Protein AF-K1U9B6-F1 (afdb_monomer)

Radius of gyration: 27.22 Å; Cα contacts (8 Å, |Δi|>4): 630; chains: 1; bounding box: 77×45×80 Å

Mean predicted aligned error: 6.91 Å

pLDDT: mean 91.95, std 9.79, range [46.94, 98.81]

Organism: NCBI:txid408170

Nearest PDB structures (foldseek):
  6slj-assembly1_A  TM=9.165E-01  e=7.056E-17  Porphyromonas gingivalis W83
  6sm3-assembly1_B  TM=9.086E-01  e=2.376E-16  Porphyromonas gingivalis W83
  6sln-assembly1_B  TM=9.121E-01  e=4.825E-16  Porphyromonas gingivalis W83
  6sli-assembly1_B  TM=8.986E-01  e=9.314E-16  Porphyromonas gingivalis W83
  5fq8-assembly1_B  TM=8.159E-01  e=3.554E-12  Bacteroides thetaiotaomicron

Structure (mmCIF, N/CA/C/O backbone):
data_AF-K1U9B6-F1
#
_entry.id   AF-K1U9B6-F1
#
loop_
_atom_site.group_PDB
_atom_site.id
_atom_site.type_symbol
_atom_site.label_atom_id
_atom_site.label_alt_id
_atom_site.label_comp_id
_atom_site.label_asym_id
_atom_site.label_entity_id
_atom_site.label_seq_id
_atom_site.pdbx_PDB_ins_code
_atom_site.Cartn_x
_atom_site.Cartn_y
_atom_site.Cartn_z
_atom_site.occupancy
_atom_site.B_iso_or_equiv
_atom_site.auth_seq_id
_atom_site.auth_comp_id
_atom_site.auth_asym_id
_atom_site.auth_atom_id
_atom_site.pdbx_PDB_model_num
ATOM 1 N N . GLU A 1 1 ? 0.396 12.887 -46.351 1.00 52.34 1 GLU A N 1
ATOM 2 C CA . GLU A 1 1 ? 0.079 13.658 -45.126 1.00 52.34 1 GLU A CA 1
ATOM 3 C C . GLU A 1 1 ? 1.169 13.616 -44.050 1.00 52.34 1 GLU A C 1
ATOM 5 O O . GLU A 1 1 ? 1.401 14.638 -43.423 1.00 52.34 1 GLU A O 1
ATOM 10 N N . LEU A 1 2 ? 1.912 12.512 -43.877 1.00 59.28 2 LEU A N 1
ATOM 11 C CA . LEU A 1 2 ? 2.969 12.407 -42.848 1.00 59.28 2 LEU A CA 1
ATOM 12 C C . LEU A 1 2 ? 4.231 13.270 -43.102 1.00 59.28 2 LEU A C 1
ATOM 14 O O . LEU A 1 2 ? 4.928 13.612 -42.152 1.00 59.28 2 LEU A O 1
ATOM 18 N N . GLY A 1 3 ? 4.507 13.669 -44.352 1.00 55.78 3 GLY A N 1
ATOM 19 C CA . GLY A 1 3 ? 5.706 14.445 -44.724 1.00 55.78 3 GLY A CA 1
ATOM 20 C C . GLY A 1 3 ? 5.774 15.870 -44.150 1.00 55.78 3 GLY A C 1
ATOM 21 O O . GLY A 1 3 ? 6.859 16.358 -43.858 1.00 55.78 3 GLY A O 1
ATOM 22 N N . ASN A 1 4 ? 4.630 16.519 -43.895 1.00 60.28 4 ASN A N 1
ATOM 23 C CA . ASN A 1 4 ? 4.603 17.850 -43.264 1.00 60.28 4 ASN A CA 1
ATOM 24 C C . ASN A 1 4 ? 4.759 17.786 -41.732 1.00 60.28 4 ASN A C 1
ATOM 26 O O . ASN A 1 4 ? 5.168 18.767 -41.116 1.00 60.28 4 ASN A O 1
ATOM 30 N N . GLY A 1 5 ? 4.456 16.640 -41.109 1.00 59.41 5 GLY A N 1
ATOM 31 C CA . GLY A 1 5 ? 4.591 16.443 -39.660 1.00 59.41 5 GLY A CA 1
ATOM 32 C C . GLY A 1 5 ? 6.042 16.284 -39.195 1.00 59.41 5 GLY A C 1
ATOM 33 O O . GLY A 1 5 ? 6.353 16.612 -38.058 1.00 59.41 5 GLY A O 1
ATOM 34 N N . ILE A 1 6 ? 6.936 15.838 -40.082 1.00 63.00 6 ILE A N 1
ATOM 35 C CA . ILE A 1 6 ? 8.360 15.595 -39.792 1.00 63.00 6 ILE A CA 1
ATOM 36 C C . ILE A 1 6 ? 9.270 16.804 -40.076 1.00 63.00 6 ILE A C 1
ATOM 38 O O . ILE A 1 6 ? 10.442 16.765 -39.717 1.00 63.00 6 ILE A O 1
ATOM 42 N N . MET A 1 7 ? 8.771 17.859 -40.737 1.00 62.12 7 MET A N 1
ATOM 43 C CA . MET A 1 7 ? 9.536 19.087 -41.045 1.00 62.12 7 MET A CA 1
ATOM 44 C C . MET A 1 7 ? 9.293 20.232 -40.041 1.00 62.12 7 MET A C 1
ATOM 46 O O . MET A 1 7 ? 9.991 21.242 -40.081 1.00 62.12 7 MET A O 1
ATOM 50 N N . ASN A 1 8 ? 8.325 20.087 -39.128 1.00 59.84 8 ASN A N 1
ATOM 51 C CA . ASN A 1 8 ? 7.997 21.072 -38.092 1.00 59.84 8 ASN A CA 1
ATOM 52 C C . ASN A 1 8 ? 8.749 20.742 -36.789 1.00 59.84 8 ASN A C 1
ATOM 54 O O . ASN A 1 8 ? 8.508 19.699 -36.190 1.00 59.84 8 ASN A O 1
ATOM 58 N N . GLN A 1 9 ? 9.657 21.616 -36.340 1.00 59.47 9 GLN A N 1
ATOM 59 C CA . GLN A 1 9 ? 10.615 21.284 -35.268 1.00 59.47 9 GLN A CA 1
ATOM 60 C C . GLN A 1 9 ? 10.073 21.357 -33.826 1.00 59.47 9 GLN A C 1
ATOM 62 O O . GLN A 1 9 ? 10.741 20.860 -32.922 1.00 59.47 9 GLN A O 1
ATOM 67 N N . SER A 1 10 ? 8.884 21.914 -33.570 1.00 60.94 10 SER A N 1
ATOM 68 C CA . SER A 1 10 ? 8.306 21.921 -32.212 1.00 60.94 10 SER A CA 1
ATOM 69 C C . SER A 1 10 ? 6.816 22.284 -32.180 1.00 60.94 10 SER A C 1
ATOM 71 O O . SER A 1 10 ? 6.425 23.394 -31.831 1.00 60.94 10 SER A O 1
ATOM 73 N N . ASN A 1 11 ? 5.951 21.319 -32.490 1.00 62.69 11 ASN A N 1
ATOM 74 C CA . ASN A 1 11 ? 4.533 21.389 -32.132 1.00 62.69 11 ASN A CA 1
ATOM 75 C C . ASN A 1 11 ? 4.104 20.033 -31.573 1.00 62.69 11 ASN A C 1
ATOM 77 O O . ASN A 1 11 ? 3.972 19.067 -32.319 1.00 62.69 11 ASN A O 1
ATOM 81 N N . ASN A 1 12 ? 3.905 19.962 -30.256 1.00 67.69 12 ASN A N 1
ATOM 82 C CA . ASN A 1 12 ? 3.483 18.746 -29.569 1.00 67.69 12 ASN A CA 1
ATOM 83 C C . ASN A 1 12 ? 2.058 18.924 -29.046 1.00 67.69 12 ASN A C 1
ATOM 85 O O . ASN A 1 12 ? 1.785 19.818 -28.250 1.00 67.69 12 ASN A O 1
ATOM 89 N N . SER A 1 13 ? 1.165 18.033 -29.462 1.00 73.44 13 SER A N 1
ATOM 90 C CA . SER A 1 13 ? -0.160 17.849 -28.877 1.00 73.44 13 SER A CA 1
ATOM 91 C C . SER A 1 13 ? -0.372 16.355 -28.691 1.00 73.44 13 SER A C 1
ATOM 93 O O . SER A 1 13 ? 0.018 15.557 -29.543 1.00 73.44 13 SER A O 1
ATOM 95 N N . TYR A 1 14 ? -0.942 15.959 -27.561 1.00 76.19 14 TYR A N 1
ATOM 96 C CA . TYR A 1 14 ? -1.254 14.565 -27.288 1.00 76.19 14 TYR A CA 1
ATOM 97 C C . TYR A 1 14 ? -2.572 14.467 -26.529 1.00 76.19 14 TYR A C 1
ATOM 99 O O . TYR A 1 14 ? -2.927 15.345 -25.746 1.00 76.19 14 TYR A O 1
ATOM 107 N N . SER A 1 15 ? -3.276 13.360 -26.741 1.00 83.19 15 SER A N 1
ATOM 108 C CA . SER A 1 15 ? -4.412 12.948 -25.923 1.00 83.19 15 SER A CA 1
ATOM 109 C C . SER A 1 15 ? -4.120 11.567 -25.351 1.00 83.19 15 SER A C 1
ATOM 111 O O . SER A 1 15 ? -3.556 10.706 -26.030 1.00 83.19 15 SER A O 1
ATOM 113 N N . ARG A 1 16 ? -4.464 11.361 -24.082 1.00 86.19 16 ARG A N 1
ATOM 114 C CA . ARG A 1 16 ? -4.337 10.078 -23.387 1.00 86.19 16 ARG A CA 1
ATOM 115 C C . ARG A 1 16 ? -5.704 9.746 -22.819 1.00 86.19 16 ARG A C 1
ATOM 117 O O . ARG A 1 16 ? -6.224 10.505 -22.008 1.00 86.19 16 ARG A O 1
ATOM 124 N N . ASN A 1 17 ? -6.266 8.625 -23.250 1.00 89.44 17 ASN A N 1
ATOM 125 C CA . ASN A 1 17 ? -7.568 8.176 -22.790 1.00 89.44 17 ASN A CA 1
ATOM 126 C C . ASN A 1 17 ? -7.365 7.065 -21.770 1.00 89.44 17 ASN A C 1
ATOM 128 O O . ASN A 1 17 ? -6.639 6.107 -22.020 1.00 89.44 17 ASN A O 1
ATOM 132 N N . TYR A 1 18 ? -8.025 7.204 -20.629 1.00 95.19 18 TYR A N 1
ATOM 133 C CA . TYR A 1 18 ? -8.057 6.202 -19.580 1.00 95.19 18 TYR A CA 1
ATOM 134 C C . TYR A 1 18 ? -9.509 5.944 -19.213 1.00 95.19 18 TYR A C 1
ATOM 136 O O . TYR A 1 18 ? -10.240 6.866 -18.857 1.00 95.19 18 TYR A O 1
ATOM 144 N N . ALA A 1 19 ? -9.915 4.689 -19.325 1.00 96.25 19 ALA A N 1
ATOM 145 C CA . ALA A 1 19 ? -11.224 4.209 -18.926 1.00 96.25 19 ALA A CA 1
ATOM 146 C C . ALA A 1 19 ? -11.087 3.064 -17.922 1.00 96.25 19 ALA A C 1
ATOM 148 O O . ALA A 1 19 ? -10.197 2.211 -18.044 1.00 96.25 19 ALA A O 1
ATOM 149 N N . THR A 1 20 ? -12.009 3.044 -16.967 1.00 96.94 20 THR A N 1
ATOM 150 C CA . THR A 1 20 ? -12.233 1.937 -16.044 1.00 96.94 20 THR A CA 1
ATOM 151 C C . THR A 1 20 ? -13.704 1.565 -16.035 1.00 96.94 20 THR A C 1
ATOM 153 O O . THR A 1 20 ? -14.575 2.395 -16.289 1.00 96.94 20 THR A O 1
ATOM 156 N N . GLU A 1 21 ? -13.975 0.307 -15.730 1.00 97.69 21 GLU A N 1
ATOM 157 C CA . GLU A 1 21 ? -15.321 -0.223 -15.531 1.00 97.69 21 GLU A CA 1
ATOM 158 C C . GLU A 1 21 ? -15.284 -1.109 -14.289 1.00 97.69 21 GLU A C 1
ATOM 160 O O . GLU A 1 21 ? -14.274 -1.758 -14.046 1.00 97.69 21 GLU A O 1
ATOM 165 N N . GLY A 1 22 ? -16.332 -1.146 -13.469 1.00 97.31 22 GLY A N 1
ATOM 166 C CA . GLY A 1 22 ? -16.277 -1.968 -12.268 1.00 97.31 22 GLY A CA 1
ATOM 167 C C . GLY A 1 22 ? -17.625 -2.259 -11.637 1.00 97.31 22 GLY A C 1
ATOM 168 O O . GLY A 1 22 ? -18.559 -1.464 -11.718 1.00 97.31 22 GLY A O 1
ATOM 169 N N . TRP A 1 23 ? -17.687 -3.404 -10.964 1.00 98.25 23 TRP A N 1
ATOM 170 C CA . TRP A 1 23 ? -18.832 -3.873 -10.192 1.00 98.25 23 TRP A CA 1
ATOM 171 C C . TRP A 1 23 ? -18.417 -3.990 -8.731 1.00 98.25 23 TRP A C 1
ATOM 173 O O . TRP A 1 23 ? -17.379 -4.576 -8.430 1.00 98.25 23 TRP A O 1
ATOM 183 N N . LEU A 1 24 ? -19.226 -3.454 -7.818 1.00 97.94 24 LEU A N 1
ATOM 184 C CA . LEU A 1 24 ? -18.969 -3.485 -6.379 1.00 97.94 24 LEU A CA 1
ATOM 185 C C . LEU A 1 24 ? -20.164 -4.097 -5.652 1.00 97.94 24 LEU A C 1
ATOM 187 O O . LEU A 1 24 ? -21.305 -3.685 -5.844 1.00 97.94 24 LEU A O 1
ATOM 191 N N . PHE A 1 25 ? -19.865 -5.013 -4.742 1.00 98.44 25 PHE A N 1
ATOM 192 C CA . PHE A 1 25 ? -20.781 -5.528 -3.741 1.00 98.44 25 PHE A CA 1
ATOM 193 C C . PHE A 1 25 ? -20.194 -5.308 -2.344 1.00 98.44 25 PHE A C 1
ATOM 195 O O . PHE A 1 25 ? -19.000 -5.518 -2.114 1.00 98.44 25 PHE A O 1
ATOM 202 N N . ARG A 1 26 ? -21.033 -4.895 -1.391 1.00 98.19 26 ARG A N 1
ATOM 203 C CA . ARG A 1 26 ? -20.640 -4.715 0.009 1.00 98.19 26 ARG A CA 1
ATOM 204 C C . ARG A 1 26 ? -21.758 -5.180 0.930 1.00 98.19 26 ARG A C 1
ATOM 206 O O . ARG A 1 26 ? -22.897 -4.751 0.777 1.00 98.19 26 ARG A O 1
ATOM 213 N N . ALA A 1 27 ? -21.399 -5.994 1.914 1.00 98.62 27 ALA A N 1
ATOM 214 C CA . ALA A 1 27 ? -22.277 -6.438 2.985 1.00 98.62 27 ALA A CA 1
ATOM 215 C C . ALA A 1 27 ? -21.696 -6.014 4.337 1.00 98.62 27 ALA A C 1
ATOM 217 O O . ALA A 1 27 ? -20.482 -6.064 4.557 1.00 98.62 27 ALA A O 1
ATOM 218 N N . GLN A 1 28 ? -22.567 -5.581 5.240 1.00 98.44 28 GLN A N 1
ATOM 219 C CA . GLN A 1 28 ? -22.219 -5.241 6.613 1.00 98.44 28 GLN A CA 1
ATOM 220 C C . GLN A 1 28 ? -23.273 -5.831 7.535 1.00 98.44 28 GLN A C 1
ATOM 222 O O . GLN A 1 28 ? -24.460 -5.817 7.212 1.00 98.44 28 GLN A O 1
ATOM 227 N N . TYR A 1 29 ? -22.826 -6.348 8.667 1.00 98.50 29 TYR A N 1
ATOM 228 C CA . TYR A 1 29 ? -23.681 -6.932 9.677 1.00 98.50 29 TYR A CA 1
ATOM 229 C C . TYR A 1 29 ? -23.246 -6.452 11.056 1.00 98.50 29 TYR A C 1
ATOM 231 O O . TYR A 1 29 ? -22.052 -6.396 11.357 1.00 98.50 29 TYR A O 1
ATOM 239 N N . ASP A 1 30 ? -24.234 -6.111 11.868 1.00 98.44 30 ASP A N 1
ATOM 240 C CA . ASP A 1 30 ? -24.088 -5.721 13.260 1.00 98.44 30 ASP A CA 1
ATOM 241 C C . ASP A 1 30 ? -24.980 -6.644 14.096 1.00 98.44 30 ASP A C 1
ATOM 243 O O . ASP A 1 30 ? -26.184 -6.751 13.846 1.00 98.44 30 ASP A O 1
ATOM 247 N N . TYR A 1 31 ? -24.375 -7.317 15.072 1.00 98.06 31 TYR A N 1
ATOM 248 C CA . TYR A 1 31 ? -25.083 -8.077 16.089 1.00 98.06 31 TYR A CA 1
ATOM 249 C C . TYR A 1 31 ? -24.960 -7.397 17.457 1.00 98.06 31 TYR A C 1
ATOM 251 O O . TYR A 1 31 ? -23.875 -7.338 18.048 1.00 98.06 31 TYR A O 1
ATOM 259 N N . ASP A 1 32 ? -26.102 -6.916 17.961 1.00 96.75 32 ASP A N 1
ATOM 260 C CA . ASP A 1 32 ? -26.284 -6.282 19.280 1.00 96.75 32 ASP A CA 1
ATOM 261 C C . ASP A 1 32 ? -25.378 -5.055 19.537 1.00 96.75 32 ASP A C 1
ATOM 263 O O . ASP A 1 32 ? -25.083 -4.663 20.671 1.00 96.75 32 ASP A O 1
ATOM 267 N N . GLY A 1 33 ? -24.859 -4.438 18.473 1.00 96.12 33 GLY A N 1
ATOM 268 C CA . GLY A 1 33 ? -23.850 -3.392 18.564 1.00 96.12 33 GLY A CA 1
ATOM 269 C C . GLY A 1 33 ? -22.560 -3.868 19.232 1.00 96.12 33 GLY A C 1
ATOM 270 O O . GLY A 1 33 ? -21.867 -3.028 19.812 1.00 96.12 33 GLY A O 1
ATOM 271 N N . ARG A 1 34 ? -22.281 -5.182 19.243 1.00 96.81 34 ARG A N 1
ATOM 272 C CA . ARG A 1 34 ? -21.091 -5.806 19.852 1.00 96.81 34 ARG A CA 1
ATOM 273 C C . ARG A 1 34 ? -20.173 -6.407 18.808 1.00 96.81 34 ARG A C 1
ATOM 275 O O . ARG A 1 34 ? -18.964 -6.206 18.883 1.00 96.81 34 ARG A O 1
ATOM 282 N N . TYR A 1 35 ? -20.742 -7.134 17.854 1.00 98.50 35 TYR A N 1
ATOM 283 C CA . TYR A 1 35 ? -19.991 -7.833 16.821 1.00 98.50 35 TYR A CA 1
ATOM 284 C C . TYR A 1 35 ? -20.333 -7.232 15.471 1.00 98.50 35 TYR A C 1
ATOM 286 O O . TYR A 1 35 ? -21.486 -7.216 15.050 1.00 98.50 35 TYR A O 1
ATOM 294 N N . PHE A 1 36 ? -19.306 -6.758 14.789 1.00 98.62 36 PHE A N 1
ATOM 295 C CA . PHE A 1 36 ? -19.404 -6.128 13.490 1.00 98.62 36 PHE A CA 1
ATOM 296 C C . PHE A 1 36 ? -18.684 -7.013 12.491 1.00 98.62 36 PHE A C 1
ATOM 298 O O . PHE A 1 36 ? -17.531 -7.377 12.714 1.00 98.62 36 PHE A O 1
ATOM 305 N N . VAL A 1 37 ? -19.333 -7.339 11.383 1.00 98.69 37 VAL A N 1
ATOM 306 C CA . VAL A 1 37 ? -18.715 -8.053 10.267 1.00 98.69 37 VAL A CA 1
ATOM 307 C C . VAL A 1 37 ? -18.932 -7.238 9.005 1.00 98.69 37 VAL A C 1
ATOM 309 O O . VAL A 1 37 ? -20.015 -6.709 8.761 1.00 98.69 37 VAL A O 1
ATOM 312 N N . SER A 1 38 ? -17.895 -7.126 8.188 1.00 98.56 38 SER A N 1
ATOM 313 C CA . SER A 1 38 ? -17.972 -6.489 6.881 1.00 98.56 38 SER A CA 1
ATOM 314 C C . SER A 1 38 ? -17.292 -7.358 5.841 1.00 98.56 38 SER A C 1
ATOM 316 O O . SER A 1 38 ? -16.239 -7.938 6.097 1.00 98.56 38 SER A O 1
ATOM 318 N N . ALA A 1 39 ? -17.901 -7.432 4.666 1.00 98.62 39 ALA A N 1
ATOM 319 C CA . ALA A 1 39 ? -17.323 -8.067 3.499 1.00 98.62 39 ALA A CA 1
ATOM 320 C C . ALA A 1 39 ? -17.542 -7.168 2.282 1.00 98.62 39 ALA A C 1
ATOM 322 O O . ALA A 1 39 ? -18.577 -6.506 2.154 1.00 98.62 39 ALA A O 1
ATOM 323 N N . SER A 1 40 ? -16.574 -7.131 1.378 1.00 98.56 40 SER A N 1
ATOM 324 C CA . SER A 1 40 ? -16.736 -6.481 0.084 1.00 98.56 40 SER A CA 1
ATOM 325 C C . SER A 1 40 ? -16.089 -7.300 -1.016 1.00 98.56 40 SER A C 1
ATOM 327 O O . SER A 1 40 ? -15.104 -7.996 -0.784 1.00 98.56 40 SER A O 1
ATOM 329 N N . PHE A 1 41 ? -16.664 -7.217 -2.206 1.00 98.62 41 PHE A N 1
ATOM 330 C CA . PHE A 1 41 ? -16.127 -7.805 -3.419 1.00 98.62 41 PHE A CA 1
ATOM 331 C C . PHE A 1 41 ? -16.250 -6.783 -4.541 1.00 98.62 41 PHE A C 1
ATOM 333 O O . PHE A 1 41 ? -17.286 -6.136 -4.701 1.00 98.62 41 PHE A O 1
ATOM 340 N N . ARG A 1 42 ? -15.187 -6.640 -5.316 1.00 98.19 42 ARG A N 1
ATOM 341 C CA . ARG A 1 42 ? -15.096 -5.780 -6.481 1.00 98.19 42 ARG A CA 1
ATOM 342 C C . ARG A 1 42 ? -14.523 -6.561 -7.641 1.00 98.19 42 ARG A C 1
ATOM 344 O O . ARG A 1 42 ? -13.585 -7.339 -7.475 1.00 98.19 42 ARG A O 1
ATOM 351 N N . ARG A 1 43 ? -15.054 -6.295 -8.823 1.00 98.12 43 ARG A N 1
ATOM 352 C CA . ARG A 1 43 ? -14.465 -6.718 -10.085 1.00 98.12 43 ARG A CA 1
ATOM 353 C C . ARG A 1 43 ? -14.257 -5.470 -10.924 1.00 98.12 43 ARG A C 1
ATOM 355 O O . ARG A 1 43 ? -15.242 -4.877 -11.348 1.00 98.12 43 ARG A O 1
ATOM 362 N N . ASP A 1 44 ? -13.006 -5.067 -11.105 1.00 98.25 44 ASP A N 1
ATOM 363 C CA . ASP A 1 44 ? -12.623 -3.808 -11.751 1.00 98.25 44 ASP A CA 1
ATOM 364 C C . ASP A 1 44 ? -11.833 -4.104 -13.039 1.00 98.25 44 ASP A C 1
ATOM 366 O O . ASP A 1 44 ? -11.005 -5.012 -13.080 1.00 98.25 44 ASP A O 1
ATOM 370 N N . ALA A 1 45 ? -12.101 -3.351 -14.100 1.00 98.19 45 ALA A N 1
ATOM 371 C CA . ALA A 1 45 ? -11.442 -3.398 -15.394 1.00 98.19 45 ALA A CA 1
ATOM 372 C C . ALA A 1 45 ? -10.665 -2.108 -15.652 1.00 98.19 45 ALA A C 1
ATOM 374 O O . ALA A 1 45 ? -11.168 -1.012 -15.398 1.00 98.19 45 ALA A O 1
ATOM 375 N N . SER A 1 46 ? -9.465 -2.239 -16.219 1.00 98.00 46 SER A N 1
ATOM 376 C CA . SER A 1 46 ? -8.649 -1.105 -16.659 1.00 98.00 46 SER A CA 1
ATOM 377 C C . SER A 1 46 ? -8.329 -1.183 -18.149 1.00 98.00 46 SER A C 1
ATOM 379 O O . SER A 1 46 ? -7.913 -2.219 -18.665 1.00 98.00 46 SER A O 1
ATOM 381 N N . SER A 1 47 ? -8.492 -0.057 -18.845 1.00 97.12 47 SER A N 1
ATOM 382 C CA . SER A 1 47 ? -8.053 0.117 -20.238 1.00 97.12 47 SER A CA 1
ATOM 383 C C . SER A 1 47 ? -6.531 0.066 -20.428 1.00 97.12 47 SER A C 1
ATOM 385 O O . SER A 1 47 ? -6.083 -0.103 -21.564 1.00 97.12 47 SER A O 1
ATOM 387 N N . CYS A 1 48 ? -5.751 0.166 -19.342 1.00 96.19 48 CYS A N 1
ATOM 388 C CA . CYS A 1 48 ? -4.293 0.032 -19.367 1.00 96.19 48 CYS A CA 1
ATOM 389 C C . CYS A 1 48 ? -3.830 -1.384 -19.717 1.00 96.19 48 CYS A C 1
ATOM 391 O O . CYS A 1 48 ? -2.682 -1.558 -20.108 1.00 96.19 48 CYS A O 1
ATOM 393 N N . PHE A 1 49 ? -4.685 -2.394 -19.581 1.00 97.56 49 PHE A N 1
ATOM 394 C CA . PHE A 1 49 ? -4.333 -3.779 -19.873 1.00 97.56 49 PHE A CA 1
ATOM 395 C C . PHE A 1 49 ? -4.938 -4.247 -21.198 1.00 97.56 49 PHE A C 1
ATOM 397 O O . PHE A 1 49 ? -5.939 -3.705 -21.693 1.00 97.56 49 PHE A O 1
ATOM 404 N N . HIS A 1 50 ? -4.322 -5.282 -21.775 1.00 97.50 50 HIS A N 1
ATOM 405 C CA . HIS A 1 50 ? -4.856 -5.956 -22.956 1.00 97.50 50 HIS A CA 1
ATOM 406 C C . HIS A 1 50 ? -6.302 -6.418 -22.685 1.00 97.50 50 HIS A C 1
ATOM 408 O O . HIS A 1 50 ? -6.589 -6.788 -21.545 1.00 97.50 50 HIS A O 1
ATOM 414 N N . PRO A 1 51 ? -7.223 -6.413 -23.676 1.00 96.50 51 PRO A N 1
ATOM 415 C CA . PRO A 1 51 ? -8.610 -6.863 -23.502 1.00 96.50 51 PRO A CA 1
ATOM 416 C C . PRO A 1 51 ? -8.785 -8.172 -22.718 1.00 96.50 51 PRO A C 1
ATOM 418 O O . PRO A 1 51 ? -9.718 -8.268 -21.924 1.00 96.50 51 PRO A O 1
ATOM 421 N N . ASP A 1 52 ? -7.856 -9.116 -22.879 1.00 97.19 52 ASP A N 1
ATOM 422 C CA . ASP A 1 52 ? -7.877 -10.419 -22.202 1.00 97.19 52 ASP A CA 1
ATOM 423 C C . ASP A 1 52 ? -7.527 -10.343 -20.700 1.00 97.19 52 ASP A C 1
ATOM 425 O O . ASP A 1 52 ? -7.959 -11.192 -19.927 1.00 97.19 52 ASP A O 1
ATOM 429 N N . ASN A 1 53 ? -6.821 -9.291 -20.266 1.00 96.94 53 ASN A N 1
ATOM 430 C CA . ASN A 1 53 ? -6.271 -9.122 -18.912 1.00 96.94 53 ASN A CA 1
ATOM 431 C C . ASN A 1 53 ? -6.859 -7.917 -18.148 1.00 96.94 53 ASN A C 1
ATOM 433 O O . ASN A 1 53 ? -6.383 -7.558 -17.073 1.00 96.94 53 ASN A O 1
ATOM 437 N N . ARG A 1 54 ? -7.910 -7.266 -18.673 1.00 96.69 54 ARG A N 1
ATOM 438 C CA . ARG A 1 54 ? -8.465 -6.035 -18.071 1.00 96.69 54 ARG A CA 1
ATOM 439 C C . ARG A 1 54 ? -9.004 -6.230 -16.666 1.00 96.69 54 ARG A C 1
ATOM 441 O O . ARG A 1 54 ? -8.853 -5.331 -15.842 1.00 96.69 54 ARG A O 1
ATOM 448 N N . TRP A 1 55 ? -9.676 -7.350 -16.425 1.00 98.19 55 TRP A N 1
ATOM 449 C CA . TRP A 1 55 ? -10.485 -7.571 -15.231 1.00 98.19 55 TRP A CA 1
ATOM 450 C C . TRP A 1 55 ? -9.670 -8.165 -14.077 1.00 98.19 55 TRP A C 1
ATOM 452 O O . TRP A 1 55 ? -9.174 -9.282 -14.181 1.00 98.19 55 TRP A O 1
ATOM 462 N N . GLY A 1 56 ? -9.627 -7.459 -12.948 1.00 97.81 56 GLY A N 1
ATOM 463 C CA . GLY A 1 56 ? -9.135 -7.946 -11.659 1.00 97.81 56 GLY A CA 1
ATOM 464 C C . GLY A 1 56 ? -10.280 -8.181 -10.668 1.00 97.81 56 GLY A C 1
ATOM 465 O O . GLY A 1 56 ? -11.324 -7.532 -10.752 1.00 97.81 56 GLY A O 1
ATOM 466 N N . ASN A 1 57 ? -10.098 -9.113 -9.727 1.00 98.00 57 ASN A N 1
ATOM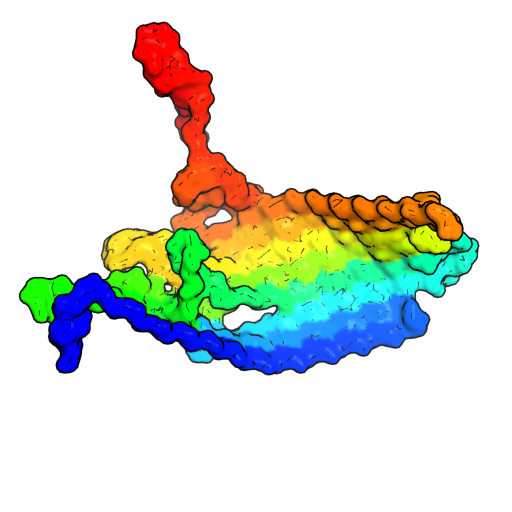 467 C CA . ASN A 1 57 ? -11.049 -9.363 -8.638 1.00 98.00 57 ASN A CA 1
ATOM 468 C C . ASN A 1 57 ? -10.399 -9.015 -7.298 1.00 98.00 57 ASN A C 1
ATOM 470 O O . ASN A 1 57 ? -9.343 -9.544 -6.957 1.00 98.00 57 ASN A O 1
ATOM 474 N N . PHE A 1 58 ? -11.064 -8.174 -6.518 1.00 98.50 58 PHE A N 1
ATOM 475 C CA . PHE A 1 58 ? -10.559 -7.641 -5.260 1.00 98.50 58 PHE A CA 1
ATOM 476 C C . PHE A 1 58 ? -11.626 -7.797 -4.191 1.00 98.50 58 PHE A C 1
ATOM 478 O O . PHE A 1 58 ? -12.807 -7.586 -4.444 1.00 98.50 58 PHE A O 1
ATOM 485 N N . TRP A 1 59 ? -11.245 -8.183 -2.984 1.00 98.62 59 TRP A N 1
ATOM 486 C CA . TRP A 1 59 ? -12.203 -8.407 -1.909 1.00 98.62 59 TRP A CA 1
ATOM 487 C C . TRP A 1 59 ? -11.611 -8.014 -0.573 1.00 98.62 59 TRP A C 1
ATOM 489 O O . TRP A 1 59 ? -10.398 -7.901 -0.425 1.00 98.62 59 TRP A O 1
ATOM 499 N N . SER A 1 60 ? -12.472 -7.813 0.412 1.00 98.69 60 SER A N 1
ATOM 500 C CA . SER A 1 60 ? -12.046 -7.634 1.789 1.00 98.69 60 SER A CA 1
ATOM 501 C C . SER A 1 60 ? -13.032 -8.266 2.750 1.00 98.69 60 SER A C 1
ATOM 503 O O . SER A 1 60 ? -14.228 -8.353 2.472 1.00 98.69 60 SER A O 1
ATOM 505 N N . VAL A 1 61 ? -12.513 -8.698 3.890 1.00 98.75 61 VAL A N 1
ATOM 506 C CA . VAL A 1 61 ? -13.289 -9.132 5.042 1.00 98.75 61 VAL A CA 1
ATOM 507 C C . VAL A 1 61 ? -12.726 -8.458 6.283 1.00 98.75 61 VAL A C 1
ATOM 509 O O . VAL A 1 61 ? -11.516 -8.280 6.421 1.00 98.75 61 VAL A O 1
ATOM 512 N N . GLY A 1 62 ? -13.601 -8.063 7.192 1.00 98.69 62 GLY A N 1
ATOM 513 C CA . GLY A 1 62 ? -13.201 -7.473 8.457 1.00 98.69 62 GLY A CA 1
ATOM 514 C C . GLY A 1 62 ? -14.203 -7.774 9.549 1.00 98.69 62 GLY A C 1
ATOM 515 O O . GLY A 1 62 ? -15.402 -7.877 9.288 1.00 98.69 62 GLY A O 1
ATOM 516 N N . ALA A 1 63 ? -13.696 -7.888 10.767 1.00 98.75 63 ALA A N 1
ATOM 517 C CA . ALA A 1 63 ? -14.481 -8.070 11.968 1.00 98.75 63 ALA A CA 1
ATOM 518 C C . ALA A 1 63 ? -14.085 -7.033 13.023 1.00 98.75 63 ALA A C 1
ATOM 520 O O . ALA A 1 63 ? -12.919 -6.653 13.150 1.00 98.75 63 ALA A O 1
ATOM 521 N N . GLY A 1 64 ? -15.071 -6.576 13.783 1.00 98.62 64 GLY A N 1
ATOM 522 C CA . GLY A 1 64 ? -14.893 -5.723 14.945 1.00 98.62 64 GLY A CA 1
ATOM 523 C C . GLY A 1 64 ? -15.644 -6.303 16.132 1.00 98.62 64 GLY A C 1
ATOM 524 O O . GLY A 1 64 ? -16.769 -6.769 15.981 1.00 98.62 64 GLY A O 1
ATOM 525 N N . TRP A 1 65 ? -15.042 -6.249 17.311 1.00 98.62 65 TRP A N 1
ATOM 526 C CA . TRP A 1 65 ? -15.643 -6.720 18.550 1.00 98.62 65 TRP A CA 1
ATOM 527 C C . TRP A 1 65 ? -15.521 -5.641 19.620 1.00 98.62 65 TRP A C 1
ATOM 529 O O . TRP A 1 65 ? -14.421 -5.298 20.052 1.00 98.62 65 TRP A O 1
ATOM 539 N N . LEU A 1 66 ? -16.658 -5.076 20.020 1.00 98.25 66 LEU A N 1
ATOM 540 C CA . LEU A 1 66 ? -16.749 -4.074 21.072 1.00 98.25 66 LEU A CA 1
ATOM 541 C C . LEU A 1 66 ? -16.747 -4.761 22.442 1.00 98.25 66 LEU A C 1
ATOM 543 O O . LEU A 1 66 ? -17.792 -5.057 23.020 1.00 98.25 66 LEU A O 1
ATOM 547 N N . LEU A 1 67 ? -15.540 -5.005 22.942 1.00 98.00 67 LEU A N 1
ATOM 548 C CA . LEU A 1 67 ? -15.257 -5.664 24.215 1.00 98.00 67 LEU A CA 1
ATOM 549 C C . LEU A 1 67 ? -15.889 -4.931 25.404 1.00 98.00 67 LEU A C 1
ATOM 551 O O . LEU A 1 67 ? -16.338 -5.582 26.342 1.00 98.00 67 LEU A O 1
ATOM 555 N N . SER A 1 68 ? -15.984 -3.597 25.365 1.00 96.56 68 SER A N 1
ATOM 556 C CA . SER A 1 68 ? -16.594 -2.814 26.455 1.00 96.56 68 SER A CA 1
ATOM 557 C C . SER A 1 68 ? -18.085 -3.103 26.686 1.00 96.56 68 SER A C 1
ATOM 559 O O . SER A 1 68 ? -18.611 -2.742 27.732 1.00 96.56 68 SER A O 1
ATOM 561 N N . LYS A 1 69 ? -18.770 -3.788 25.757 1.00 95.69 69 LYS A N 1
ATOM 562 C CA . LYS A 1 69 ? -20.154 -4.265 25.940 1.00 95.69 69 LYS A CA 1
ATOM 563 C C . LYS A 1 69 ? -20.262 -5.687 26.498 1.00 95.69 69 LYS A C 1
ATOM 565 O O . LYS A 1 69 ? -21.370 -6.202 26.659 1.00 95.69 69 LYS A O 1
ATOM 570 N N . GLU A 1 70 ? -19.146 -6.361 26.748 1.00 97.12 70 GLU A N 1
ATOM 571 C CA . GLU A 1 70 ? -19.156 -7.707 27.310 1.00 97.12 70 GLU A CA 1
ATOM 572 C C . GLU A 1 70 ? -19.277 -7.690 28.833 1.00 97.12 70 GLU A C 1
ATOM 574 O O . GLU A 1 70 ? -18.728 -6.818 29.507 1.00 97.12 70 GLU A O 1
ATOM 579 N N . LYS A 1 71 ? -19.925 -8.717 29.399 1.00 95.62 71 LYS A N 1
ATOM 580 C CA . LYS A 1 71 ? -20.182 -8.812 30.850 1.00 95.62 71 LYS A CA 1
ATOM 581 C C . LYS A 1 71 ? -18.917 -8.731 31.708 1.00 95.62 71 LYS A C 1
ATOM 583 O O . LYS A 1 71 ? -18.957 -8.300 32.852 1.00 95.62 71 LYS A O 1
ATOM 588 N N . PHE A 1 72 ? -17.778 -9.158 31.168 1.00 95.25 72 PHE A N 1
ATOM 589 C CA . PHE A 1 72 ? -16.504 -9.122 31.885 1.00 95.25 72 PHE A CA 1
ATOM 590 C C . PHE A 1 72 ? -15.875 -7.716 31.944 1.00 95.25 72 PHE A C 1
ATOM 592 O O . PHE A 1 72 ? -14.992 -7.496 32.770 1.00 95.25 72 PHE A O 1
ATOM 599 N N . LEU A 1 73 ? -16.330 -6.763 31.119 1.00 94.38 73 LEU A N 1
ATOM 600 C CA . LEU A 1 73 ? -15.893 -5.358 31.142 1.00 94.38 73 LEU A CA 1
ATOM 601 C C . LEU A 1 73 ? -17.006 -4.365 31.495 1.00 94.38 73 LEU A C 1
ATOM 603 O O . LEU A 1 73 ? -16.691 -3.215 31.780 1.00 94.38 73 LEU A O 1
ATOM 607 N N . GLU A 1 74 ? -18.270 -4.793 31.556 1.00 87.88 74 GLU A N 1
ATOM 608 C CA . GLU A 1 74 ? -19.429 -3.910 31.781 1.00 87.88 74 GLU A CA 1
ATOM 609 C C . GLU A 1 74 ? -19.336 -3.058 33.064 1.00 87.88 74 GLU A C 1
ATOM 611 O O . GLU A 1 74 ? -19.875 -1.957 33.121 1.00 87.88 74 GLU A O 1
ATOM 616 N N . ASN A 1 75 ? -18.621 -3.544 34.085 1.00 92.38 75 ASN A N 1
ATOM 617 C CA . ASN A 1 75 ? -18.477 -2.874 35.382 1.00 92.38 75 ASN A CA 1
ATOM 618 C C . ASN A 1 75 ? -17.215 -1.993 35.491 1.00 92.38 75 ASN A C 1
ATOM 620 O O . ASN A 1 75 ? -16.919 -1.468 36.565 1.00 92.38 75 ASN A O 1
ATOM 624 N N . GLN A 1 76 ? -16.441 -1.835 34.412 1.00 94.88 76 GLN A N 1
ATOM 625 C CA . GLN A 1 76 ? -15.203 -1.051 34.412 1.00 94.88 76 GLN A CA 1
ATOM 626 C C . GLN A 1 76 ? -15.474 0.403 34.012 1.00 94.88 76 GLN A C 1
ATOM 628 O O . GLN A 1 76 ? -15.344 0.777 32.853 1.00 94.88 76 GLN A O 1
ATOM 633 N N . SER A 1 77 ? -15.797 1.251 34.990 1.00 94.12 77 SER A N 1
ATOM 634 C CA . SER A 1 77 ? -16.151 2.667 34.770 1.00 94.12 77 SER A CA 1
ATOM 635 C C . SER A 1 77 ? -15.038 3.546 34.186 1.00 94.12 77 SER A C 1
ATOM 637 O O . SER A 1 77 ? -15.300 4.669 33.767 1.00 94.12 77 SER A O 1
ATOM 639 N N . TRP A 1 78 ? -13.794 3.067 34.175 1.00 95.62 78 TRP A N 1
ATOM 640 C CA . TRP A 1 78 ? -12.664 3.767 33.566 1.00 95.62 78 TRP A CA 1
ATOM 641 C C . TRP A 1 78 ? -12.501 3.456 32.069 1.00 95.62 78 TRP A C 1
ATOM 643 O O . TRP A 1 78 ? -11.726 4.145 31.407 1.00 95.62 78 TRP A O 1
ATOM 653 N N . ILE A 1 79 ? -13.228 2.460 31.539 1.00 97.56 79 ILE A N 1
ATOM 654 C CA . ILE A 1 79 ? -13.239 2.079 30.122 1.00 97.56 79 ILE A CA 1
ATOM 655 C C . ILE A 1 79 ? -14.539 2.548 29.476 1.00 97.56 79 ILE A C 1
ATOM 657 O O . ILE A 1 79 ? -15.586 1.937 29.663 1.00 97.56 79 ILE A O 1
ATOM 661 N N . ASP A 1 80 ? -14.464 3.595 28.657 1.00 95.94 80 ASP A N 1
ATOM 662 C CA . ASP A 1 80 ? -15.617 4.071 27.886 1.00 95.94 80 ASP A CA 1
ATOM 663 C C . ASP A 1 80 ? -15.816 3.215 26.630 1.00 95.94 80 ASP A C 1
ATOM 665 O O . ASP A 1 80 ? -16.931 2.848 26.252 1.00 95.94 80 ASP A O 1
ATOM 669 N N . MET A 1 81 ? -14.707 2.872 25.974 1.00 97.69 81 MET A N 1
ATOM 670 C CA . MET A 1 81 ? -14.701 2.057 24.771 1.00 97.69 81 MET A CA 1
ATOM 671 C C . MET A 1 81 ? -13.452 1.188 24.737 1.00 97.69 81 MET A C 1
ATOM 673 O O . MET A 1 81 ? -12.342 1.667 24.946 1.00 97.69 81 MET A O 1
ATOM 677 N N . LEU A 1 82 ? -13.636 -0.083 24.399 1.00 98.44 82 LEU A N 1
ATOM 678 C CA . LEU A 1 82 ? -12.552 -0.955 23.978 1.00 98.44 82 LEU A CA 1
ATOM 679 C C . LEU A 1 82 ? -13.067 -1.823 22.839 1.00 98.44 82 LEU A C 1
ATOM 681 O O . LEU A 1 82 ? -14.011 -2.593 23.021 1.00 98.44 82 LEU A O 1
ATOM 685 N N . LYS A 1 83 ? -12.466 -1.686 21.662 1.00 98.62 83 LYS A N 1
ATOM 686 C CA . LYS A 1 83 ? -12.865 -2.402 20.455 1.00 98.62 83 LYS A CA 1
ATOM 687 C C . LYS A 1 83 ? -11.661 -3.096 19.849 1.00 98.62 83 LYS A C 1
ATOM 689 O O . LYS A 1 83 ? -10.695 -2.440 19.491 1.00 98.62 83 LYS A O 1
ATOM 694 N N . PHE A 1 84 ? -11.746 -4.408 19.682 1.00 98.75 84 PHE A N 1
ATOM 695 C CA . PHE A 1 84 ? -10.818 -5.155 18.844 1.00 98.75 84 PHE A CA 1
ATOM 696 C C . PHE A 1 84 ? -11.261 -5.069 17.382 1.00 98.75 84 PHE A C 1
ATOM 698 O O . PHE A 1 84 ? -12.456 -5.167 17.089 1.00 98.75 84 PHE A O 1
ATOM 705 N N . LYS A 1 85 ? -10.319 -4.903 16.456 1.00 98.56 85 LYS A N 1
ATOM 706 C CA . LYS A 1 85 ? -10.575 -4.891 15.012 1.00 98.56 85 LYS A CA 1
ATOM 707 C C . LYS A 1 85 ? -9.546 -5.746 14.285 1.00 98.56 85 LYS A C 1
ATOM 709 O O . LYS A 1 85 ? -8.368 -5.724 14.627 1.00 98.56 85 LYS A O 1
ATOM 714 N N . ILE A 1 86 ? -9.994 -6.474 13.269 1.00 98.81 86 ILE A N 1
ATOM 715 C CA . ILE A 1 86 ? -9.142 -7.255 12.372 1.00 98.81 86 ILE A CA 1
ATOM 716 C C . ILE A 1 86 ? -9.717 -7.211 10.959 1.00 98.81 86 ILE A C 1
ATOM 718 O O . ILE A 1 86 ? -10.932 -7.266 10.771 1.00 98.81 86 ILE A O 1
ATOM 722 N N . SER A 1 87 ? -8.864 -7.092 9.950 1.00 98.75 87 SER A N 1
ATOM 723 C CA . SER A 1 87 ? -9.282 -7.099 8.553 1.00 98.75 87 SER A CA 1
ATOM 724 C C . SER A 1 87 ? -8.203 -7.651 7.637 1.00 98.75 87 SER A C 1
ATOM 726 O O . SER A 1 87 ? -7.009 -7.576 7.926 1.00 98.75 87 SER A O 1
ATOM 728 N N . TYR A 1 88 ? -8.651 -8.203 6.517 1.00 98.81 88 TYR A N 1
ATOM 729 C CA . TYR A 1 88 ? -7.804 -8.623 5.419 1.00 98.81 88 TYR A CA 1
ATOM 730 C C . TYR A 1 88 ? -8.472 -8.253 4.098 1.00 98.81 88 TYR A C 1
ATOM 732 O O . TYR A 1 88 ? -9.674 -8.467 3.928 1.00 98.81 88 TYR A O 1
ATOM 740 N N . GLY A 1 89 ? -7.716 -7.702 3.156 1.00 98.50 89 GLY A N 1
ATOM 741 C CA . GLY A 1 89 ? -8.257 -7.353 1.852 1.00 98.50 89 GLY A CA 1
ATOM 742 C C . GLY A 1 89 ? -7.212 -7.202 0.764 1.00 98.50 89 GLY A C 1
ATOM 743 O O . GLY A 1 89 ? -6.026 -7.028 1.031 1.00 98.50 89 GLY A O 1
ATOM 744 N N . LEU A 1 90 ? -7.684 -7.289 -0.472 1.00 98.50 90 LEU A N 1
ATOM 745 C CA . LEU A 1 90 ? -6.906 -7.175 -1.693 1.00 98.50 90 LEU A CA 1
ATOM 746 C C . LEU A 1 90 ? -7.266 -5.865 -2.395 1.00 98.50 90 LEU A C 1
ATOM 748 O O . LEU A 1 90 ? -8.437 -5.489 -2.461 1.00 98.50 90 LEU A O 1
ATOM 752 N N . GLN A 1 91 ? -6.263 -5.189 -2.943 1.00 97.81 91 GLN A N 1
ATOM 753 C CA . GLN A 1 91 ? -6.420 -3.979 -3.746 1.00 97.81 91 GLN A CA 1
ATOM 754 C C . GLN A 1 91 ? -5.527 -4.064 -4.981 1.00 97.81 91 GLN A C 1
ATOM 756 O O . GLN A 1 91 ? -4.337 -4.340 -4.852 1.00 97.81 91 GLN A O 1
ATOM 761 N N . GLY A 1 92 ? -6.098 -3.791 -6.151 1.00 97.44 92 GLY A N 1
ATOM 762 C CA . GLY A 1 92 ? -5.360 -3.709 -7.405 1.00 97.44 92 GLY A CA 1
ATOM 763 C C . GLY A 1 92 ? -4.747 -2.337 -7.649 1.00 97.44 92 GLY A C 1
ATOM 764 O O . GLY A 1 92 ? -5.348 -1.311 -7.326 1.00 97.44 92 GLY A O 1
ATOM 765 N N . ASN A 1 93 ? -3.577 -2.333 -8.274 1.00 97.06 93 ASN A N 1
ATOM 766 C CA . ASN A 1 93 ? -2.907 -1.176 -8.842 1.00 97.06 93 ASN A CA 1
ATOM 767 C C . ASN A 1 93 ? -2.654 -1.427 -10.340 1.00 97.06 93 ASN A C 1
ATOM 769 O O . ASN A 1 93 ? -2.124 -2.468 -10.721 1.00 97.06 93 ASN A O 1
ATOM 773 N N . ASP A 1 94 ? -3.036 -0.475 -11.190 1.00 96.69 94 ASP A N 1
ATOM 774 C CA . ASP A 1 94 ? -2.850 -0.522 -12.648 1.00 96.69 94 ASP A CA 1
ATOM 775 C C . ASP A 1 94 ? -1.893 0.570 -13.160 1.00 96.69 94 ASP A C 1
ATOM 777 O O . ASP A 1 94 ? -1.859 0.922 -14.347 1.00 96.69 94 ASP A O 1
ATOM 781 N N . ASN A 1 95 ? -1.153 1.181 -12.240 1.00 94.44 95 ASN A N 1
ATOM 782 C CA . ASN A 1 95 ? -0.411 2.396 -12.495 1.00 94.44 95 ASN A CA 1
ATOM 783 C C . ASN A 1 95 ? 1.064 2.115 -12.801 1.00 94.44 95 ASN A C 1
ATOM 785 O O . ASN A 1 95 ? 1.919 2.209 -11.922 1.00 94.44 95 ASN A O 1
ATOM 789 N N . LEU A 1 96 ? 1.378 1.827 -14.067 1.00 92.69 96 LEU A N 1
ATOM 790 C CA . LEU A 1 96 ? 2.763 1.692 -14.526 1.00 92.69 96 LEU A CA 1
ATOM 791 C C . LEU A 1 96 ? 3.340 3.057 -14.955 1.00 92.69 96 LEU A C 1
ATOM 793 O O . LEU A 1 96 ? 2.878 3.670 -15.921 1.00 92.69 96 LEU A O 1
ATOM 797 N N . MET A 1 97 ? 4.367 3.544 -14.253 1.00 90.25 97 MET A N 1
ATOM 798 C CA . MET A 1 97 ? 5.101 4.773 -14.608 1.00 90.25 97 MET A CA 1
ATOM 799 C C . MET A 1 97 ? 6.246 4.477 -15.568 1.00 90.25 97 MET A C 1
ATOM 801 O O . MET A 1 97 ? 7.060 3.616 -15.255 1.00 90.25 97 MET A O 1
ATOM 805 N N . PHE A 1 98 ? 6.388 5.241 -16.658 1.00 84.88 98 PHE A N 1
ATOM 806 C CA . PHE A 1 98 ? 7.604 5.220 -17.481 1.00 84.88 98 PHE A CA 1
ATOM 807 C C . PHE A 1 98 ? 8.866 5.438 -16.630 1.00 84.88 98 PHE A C 1
ATOM 809 O O . PHE A 1 98 ? 8.819 5.998 -15.529 1.00 84.88 98 PHE A O 1
ATOM 816 N N . GLN A 1 99 ? 10.014 5.028 -17.173 1.00 68.38 99 GLN A N 1
ATOM 817 C CA . GLN A 1 99 ? 11.313 5.200 -16.528 1.00 68.38 99 GLN A CA 1
ATOM 818 C C . GLN A 1 99 ? 11.516 6.652 -16.049 1.00 68.38 99 GLN A C 1
ATOM 820 O O . GLN A 1 99 ? 11.259 7.604 -16.783 1.00 68.38 99 GLN A O 1
ATOM 825 N N . GLY A 1 100 ? 11.964 6.811 -14.800 1.00 67.81 100 GLY A N 1
ATOM 826 C CA . GLY A 1 100 ? 12.139 8.115 -14.151 1.00 67.81 100 GLY A CA 1
ATOM 827 C C . GLY A 1 100 ? 10.912 8.616 -13.381 1.00 67.81 100 GLY A C 1
ATOM 828 O O . GLY A 1 100 ? 11.010 9.633 -12.704 1.00 67.81 100 GLY A O 1
ATOM 829 N N . GLY A 1 101 ? 9.771 7.917 -13.442 1.00 73.62 101 GLY A N 1
ATOM 830 C CA . GLY A 1 101 ? 8.607 8.195 -12.589 1.00 73.62 101 GLY A CA 1
ATOM 831 C C . GLY A 1 101 ? 7.824 9.462 -12.948 1.00 73.62 101 GLY A C 1
ATOM 832 O O . GLY A 1 101 ? 6.901 9.830 -12.230 1.00 73.62 101 GLY A O 1
ATOM 833 N N . LEU A 1 102 ? 8.181 10.135 -14.046 1.00 77.19 102 LEU A N 1
ATOM 834 C CA . LEU A 1 102 ? 7.605 11.433 -14.413 1.00 77.19 102 LEU A CA 1
ATOM 835 C C . LEU A 1 102 ? 6.237 11.317 -15.096 1.00 77.19 102 LEU A C 1
ATOM 837 O O . LEU A 1 102 ? 5.412 12.220 -14.980 1.00 77.19 102 LEU A O 1
ATOM 841 N N . TYR A 1 103 ? 5.990 10.223 -15.824 1.00 85.44 103 TYR A N 1
ATOM 842 C CA . TYR A 1 103 ? 4.787 10.068 -16.641 1.00 85.44 103 TYR A CA 1
ATOM 843 C C . TYR A 1 103 ? 4.200 8.663 -16.534 1.00 85.44 103 TYR A C 1
ATOM 845 O O . TYR A 1 103 ? 4.913 7.668 -16.658 1.00 85.44 103 TYR A O 1
ATOM 853 N N . ARG A 1 104 ? 2.871 8.581 -16.418 1.00 91.19 104 ARG A N 1
ATOM 854 C CA . ARG A 1 104 ? 2.126 7.322 -16.530 1.00 91.19 104 ARG A CA 1
ATOM 855 C C . ARG A 1 104 ? 2.156 6.776 -17.952 1.00 91.19 104 ARG A C 1
ATOM 857 O O . ARG A 1 104 ? 1.920 7.534 -18.900 1.00 91.19 104 ARG A O 1
ATOM 864 N N . ASN A 1 105 ? 2.365 5.468 -18.081 1.00 92.38 105 ASN A N 1
ATOM 865 C CA . ASN A 1 105 ? 2.065 4.739 -19.300 1.00 92.38 105 ASN A CA 1
ATOM 866 C C . ASN A 1 105 ? 0.624 4.215 -19.247 1.00 92.38 105 ASN A C 1
ATOM 868 O O . ASN A 1 105 ? 0.289 3.384 -18.409 1.00 92.38 105 ASN A O 1
ATOM 872 N N . TYR A 1 106 ? -0.225 4.718 -20.141 1.00 93.94 106 TYR A N 1
ATOM 873 C CA . TYR A 1 106 ? -1.631 4.311 -20.252 1.00 93.94 106 TYR A CA 1
ATOM 874 C C . TYR A 1 106 ? -1.840 3.130 -21.207 1.00 93.94 106 TYR A C 1
ATOM 876 O O . TYR A 1 106 ? -2.934 2.582 -21.270 1.00 93.94 106 TYR A O 1
ATOM 884 N N . TYR A 1 107 ? -0.802 2.737 -21.949 1.00 94.75 107 TYR A N 1
ATOM 885 C CA . TYR A 1 107 ? -0.853 1.644 -22.921 1.00 94.75 107 TYR A CA 1
ATOM 886 C C . TYR A 1 107 ? 0.353 0.700 -22.758 1.00 94.75 107 TYR A C 1
ATOM 888 O O . TYR A 1 107 ? 1.075 0.454 -23.727 1.00 94.75 107 TYR A O 1
ATOM 896 N N . PRO A 1 108 ? 0.620 0.173 -21.545 1.00 95.00 108 PRO A N 1
ATOM 897 C CA . PRO A 1 108 ? 1.777 -0.686 -21.288 1.00 95.00 108 PRO A CA 1
ATOM 898 C C . PRO A 1 108 ? 1.750 -2.020 -22.049 1.00 95.00 108 PRO A C 1
ATOM 900 O O . PRO A 1 108 ? 2.778 -2.676 -22.198 1.00 95.00 108 PRO A O 1
ATOM 903 N N . TYR A 1 109 ? 0.592 -2.406 -22.584 1.00 96.19 109 TYR A N 1
ATOM 904 C CA . TYR A 1 109 ? 0.442 -3.611 -23.395 1.00 96.19 109 TYR A CA 1
ATOM 905 C C . TYR A 1 109 ? 0.740 -3.424 -24.889 1.00 96.19 109 TYR A C 1
ATOM 907 O O . TYR A 1 109 ? 0.763 -4.406 -25.632 1.00 96.19 109 TYR A O 1
ATOM 915 N N . GLN A 1 110 ? 0.937 -2.184 -25.350 1.00 95.75 110 GLN A N 1
ATOM 916 C CA . GLN A 1 110 ? 1.150 -1.864 -26.763 1.00 95.75 110 GLN A CA 1
ATOM 917 C C . GLN A 1 110 ? 2.594 -1.446 -27.027 1.00 95.75 110 GLN A C 1
ATOM 919 O O . GLN A 1 110 ? 3.186 -0.726 -26.225 1.00 95.75 110 GLN A O 1
ATOM 924 N N . ASP A 1 111 ? 3.133 -1.851 -28.177 1.00 95.31 111 ASP A N 1
ATOM 925 C CA . ASP A 1 111 ? 4.378 -1.286 -28.694 1.00 95.31 111 ASP A CA 1
ATOM 926 C C . ASP A 1 111 ? 4.152 0.189 -29.051 1.00 95.31 111 ASP A C 1
ATOM 928 O O . ASP A 1 111 ? 3.144 0.545 -29.666 1.00 95.31 111 ASP A O 1
ATOM 93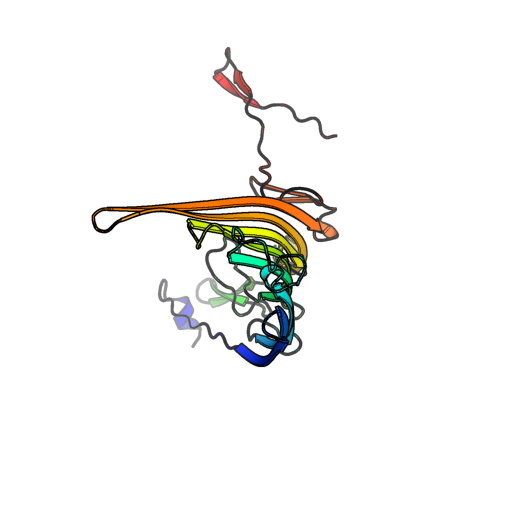2 N N . GLN A 1 112 ? 5.083 1.056 -28.661 1.00 91.75 112 GLN A N 1
ATOM 933 C CA . GLN A 1 112 ? 4.996 2.496 -28.908 1.00 91.75 112 GLN A CA 1
ATOM 934 C C . GLN A 1 112 ? 6.222 2.940 -29.692 1.00 91.75 112 GLN A C 1
ATOM 936 O O . GLN A 1 112 ? 7.346 2.508 -29.426 1.00 91.75 112 GLN A O 1
ATOM 941 N N . TYR A 1 113 ? 5.997 3.826 -30.653 1.00 90.12 113 TYR A N 1
ATOM 942 C CA . TYR A 1 113 ? 7.013 4.294 -31.583 1.00 90.12 113 TYR A CA 1
ATOM 943 C C . TYR A 1 113 ? 7.105 5.810 -31.520 1.00 90.12 113 TYR A C 1
ATOM 945 O O . TYR A 1 113 ? 6.090 6.503 -31.433 1.00 90.12 113 TYR A O 1
ATOM 953 N N . THR A 1 114 ? 8.323 6.326 -31.595 1.00 86.94 114 THR A N 1
ATOM 954 C CA . THR A 1 114 ? 8.559 7.741 -31.860 1.00 86.94 114 THR A CA 1
ATOM 955 C C . THR A 1 114 ? 8.623 7.961 -33.362 1.00 86.94 114 THR A C 1
ATOM 957 O O . THR A 1 114 ? 9.245 7.188 -34.095 1.00 86.94 114 THR A O 1
ATOM 960 N N . LEU A 1 115 ? 7.972 9.027 -33.821 1.00 84.94 115 LEU A N 1
ATOM 961 C CA . LEU A 1 115 ? 8.103 9.504 -35.192 1.00 84.94 115 LEU A CA 1
ATOM 962 C C . LEU A 1 115 ? 9.390 10.321 -35.300 1.00 84.94 115 LEU A C 1
ATOM 964 O O . LEU A 1 115 ? 9.668 11.156 -34.439 1.00 84.94 115 LEU A O 1
ATOM 968 N N . ALA A 1 116 ? 10.165 10.077 -36.349 1.00 82.75 116 ALA A N 1
ATOM 969 C CA . ALA A 1 116 ? 11.425 10.752 -36.607 1.00 82.75 116 ALA A CA 1
ATOM 970 C C . ALA A 1 116 ? 11.507 11.215 -38.067 1.00 82.75 116 ALA A C 1
ATOM 972 O O . ALA A 1 116 ? 10.897 10.634 -38.966 1.00 82.75 116 ALA A O 1
ATOM 973 N N . ASN A 1 117 ? 12.293 12.265 -38.290 1.00 82.44 117 ASN A N 1
ATOM 974 C CA . ASN A 1 117 ? 12.710 12.695 -39.617 1.00 82.44 117 ASN A CA 1
ATOM 975 C C . ASN A 1 117 ? 14.063 12.052 -39.936 1.00 82.44 117 ASN A C 1
ATOM 977 O O . ASN A 1 117 ? 15.000 12.174 -39.146 1.00 82.44 117 ASN A O 1
ATOM 981 N N . SER A 1 118 ? 14.175 11.389 -41.084 1.00 83.56 118 SER A N 1
ATOM 982 C CA . SER A 1 118 ? 15.451 10.907 -41.611 1.00 83.56 118 SER A CA 1
ATOM 983 C C . SER A 1 118 ? 15.724 11.604 -42.940 1.00 83.56 118 SER A C 1
ATOM 985 O O . SER A 1 118 ? 15.267 11.159 -43.983 1.00 83.56 118 SER A O 1
ATOM 987 N N . ASN A 1 119 ? 16.421 12.744 -42.901 1.00 85.81 119 ASN A N 1
ATOM 988 C CA . ASN A 1 119 ? 16.771 13.545 -44.085 1.00 85.81 119 ASN A CA 1
ATOM 989 C C . ASN A 1 119 ? 15.580 13.926 -44.988 1.00 85.81 119 ASN A C 1
ATOM 991 O O . ASN A 1 119 ? 15.694 13.937 -46.210 1.00 85.81 119 ASN A O 1
ATOM 995 N N . GLY A 1 120 ? 14.442 14.275 -44.389 1.00 80.81 120 GLY A N 1
ATOM 996 C CA . GLY A 1 120 ? 13.219 14.623 -45.116 1.00 80.81 120 GLY A CA 1
ATOM 997 C C . GLY A 1 120 ? 12.260 13.452 -45.323 1.00 80.81 120 GLY A C 1
ATOM 998 O O . GLY A 1 120 ? 11.106 13.698 -45.673 1.00 80.81 120 GLY A O 1
ATOM 999 N N . ASP A 1 121 ? 12.687 12.223 -45.022 1.00 83.12 121 ASP A N 1
ATOM 1000 C CA . ASP A 1 121 ? 11.842 11.035 -45.077 1.00 83.12 121 ASP A CA 1
ATOM 1001 C C . ASP A 1 121 ? 11.218 10.697 -43.722 1.00 83.12 121 ASP A C 1
ATOM 1003 O O . ASP A 1 121 ? 11.759 10.976 -42.643 1.00 83.12 121 ASP A O 1
ATOM 1007 N N . PHE A 1 122 ? 10.046 10.065 -43.792 1.00 84.44 122 PHE A N 1
ATOM 1008 C CA . PHE A 1 122 ? 9.354 9.537 -42.626 1.00 84.44 122 PHE A CA 1
ATOM 1009 C C . PHE A 1 122 ? 10.104 8.329 -42.068 1.00 84.44 122 PHE A C 1
ATOM 1011 O O . PHE A 1 122 ? 10.393 7.376 -42.789 1.00 84.44 122 PHE A O 1
ATOM 1018 N N . SER A 1 123 ? 10.361 8.350 -40.765 1.00 87.62 123 SER A N 1
ATOM 1019 C CA . SER A 1 123 ? 10.960 7.238 -40.042 1.00 87.62 123 SER A CA 1
ATOM 1020 C C . SER A 1 123 ? 10.258 7.022 -38.706 1.00 87.62 123 SER A C 1
ATOM 1022 O O . SER A 1 123 ? 9.646 7.930 -38.137 1.00 87.62 123 SER A O 1
ATOM 1024 N N . THR A 1 124 ? 10.354 5.801 -38.192 1.00 89.69 124 THR A N 1
ATOM 1025 C CA . THR A 1 124 ? 9.872 5.437 -36.861 1.00 89.69 124 THR A CA 1
ATOM 1026 C C . THR A 1 124 ? 10.934 4.641 -36.135 1.00 89.69 124 THR A C 1
ATOM 1028 O O . THR A 1 124 ? 11.523 3.729 -36.715 1.00 89.69 124 THR A O 1
ATOM 1031 N N . SER A 1 125 ? 11.113 4.911 -34.849 1.00 89.12 125 SER A N 1
ATOM 1032 C CA . SER A 1 125 ? 11.921 4.074 -33.963 1.00 89.12 125 SER A CA 1
ATOM 1033 C C . SER A 1 125 ? 11.052 3.506 -32.853 1.00 89.12 125 SER A C 1
ATOM 1035 O O . SER A 1 125 ? 10.216 4.217 -32.293 1.00 89.12 125 SER A O 1
ATOM 1037 N N . LEU A 1 126 ? 11.248 2.225 -32.533 1.00 90.62 126 LEU A N 1
ATOM 1038 C CA . LEU A 1 126 ? 10.610 1.613 -31.372 1.00 90.62 126 LEU A CA 1
ATOM 1039 C C . LEU A 1 126 ? 11.084 2.351 -30.115 1.00 90.62 126 LEU A C 1
ATOM 1041 O O . LEU A 1 126 ? 12.273 2.377 -29.814 1.00 90.62 126 LEU A O 1
ATOM 1045 N N . TYR A 1 127 ? 10.144 2.963 -29.404 1.00 88.25 127 TYR A N 1
ATOM 1046 C CA . TYR A 1 127 ? 10.390 3.665 -28.146 1.00 88.25 127 TYR A CA 1
ATOM 1047 C C . TYR A 1 127 ? 10.112 2.760 -26.946 1.00 88.25 127 TYR A C 1
ATOM 1049 O O . TYR A 1 127 ? 10.783 2.8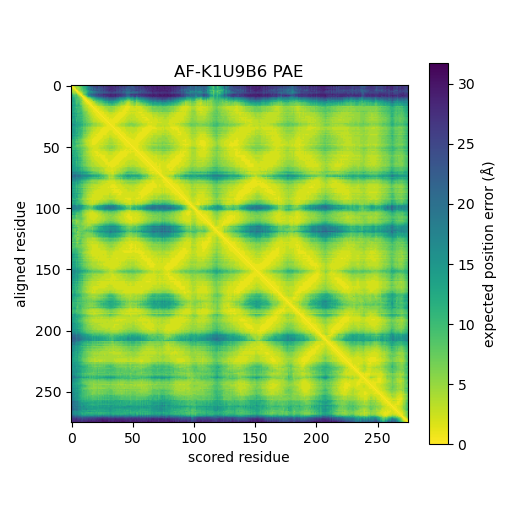39 -25.920 1.00 88.25 127 TYR A O 1
ATOM 1057 N N . TYR A 1 128 ? 9.115 1.888 -27.085 1.00 91.31 128 TYR A N 1
ATOM 1058 C CA . TYR A 1 128 ? 8.606 1.069 -26.004 1.00 91.31 128 TYR A CA 1
ATOM 1059 C C . TYR A 1 128 ? 8.119 -0.272 -26.532 1.00 91.31 128 TYR A C 1
ATOM 1061 O O . TYR A 1 128 ? 7.290 -0.310 -27.440 1.00 91.31 128 TYR A O 1
ATOM 1069 N N . LYS A 1 129 ? 8.592 -1.362 -25.926 1.00 94.62 129 LYS A N 1
ATOM 1070 C CA . LYS A 1 129 ? 8.047 -2.698 -26.155 1.00 94.62 129 LYS A CA 1
ATOM 1071 C C . LYS A 1 129 ? 6.913 -2.954 -25.162 1.00 94.62 129 LYS A C 1
ATOM 1073 O O . LYS A 1 129 ? 7.149 -2.910 -23.958 1.00 94.62 129 LYS A O 1
ATOM 1078 N N . GLY A 1 130 ? 5.709 -3.217 -25.660 1.00 95.56 130 GLY A N 1
ATOM 1079 C CA . GLY A 1 130 ? 4.547 -3.547 -24.841 1.00 95.56 130 GLY A CA 1
ATOM 1080 C C . GLY A 1 130 ? 4.461 -5.027 -24.488 1.00 95.56 130 GLY A C 1
ATOM 1081 O O . GLY A 1 130 ? 4.991 -5.884 -25.199 1.00 95.56 130 GLY A O 1
ATOM 1082 N N . ASN A 1 131 ? 3.752 -5.325 -23.399 1.00 96.38 131 ASN A N 1
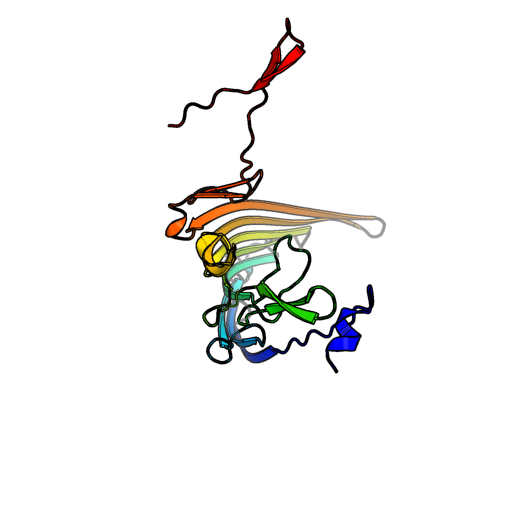ATOM 1083 C CA . ASN A 1 131 ? 3.488 -6.689 -22.945 1.00 96.38 131 ASN A CA 1
ATOM 1084 C C . ASN A 1 131 ? 1.984 -6.952 -22.832 1.00 96.38 131 ASN A C 1
ATOM 1086 O O . ASN A 1 131 ? 1.316 -6.381 -21.976 1.00 96.38 131 ASN A O 1
ATOM 1090 N N . LYS A 1 132 ? 1.440 -7.839 -23.669 1.00 97.19 132 LYS A N 1
ATOM 1091 C CA . LYS A 1 132 ? 0.010 -8.189 -23.627 1.00 97.19 132 LYS A CA 1
ATOM 1092 C C . LYS A 1 132 ? -0.398 -8.923 -22.350 1.00 97.19 132 LYS A C 1
ATOM 1094 O O . LYS A 1 132 ? -1.551 -8.804 -21.944 1.00 97.19 132 LYS A O 1
ATOM 1099 N N . GLU A 1 133 ? 0.548 -9.600 -21.706 1.00 96.81 133 GLU A N 1
ATOM 1100 C CA . GLU A 1 133 ? 0.330 -10.373 -20.481 1.00 96.81 133 GLU A CA 1
ATOM 1101 C C . GLU A 1 133 ? 0.386 -9.519 -19.210 1.00 96.81 133 GLU A C 1
ATOM 1103 O O . GLU A 1 133 ? 0.124 -10.024 -18.122 1.00 96.81 133 GLU A O 1
ATOM 1108 N N . ILE A 1 134 ? 0.705 -8.222 -19.321 1.00 96.44 134 ILE A N 1
ATOM 1109 C CA . ILE A 1 134 ? 0.729 -7.349 -18.150 1.00 96.44 134 ILE A CA 1
ATOM 1110 C C . ILE A 1 134 ? -0.675 -7.191 -17.558 1.00 96.44 134 ILE A C 1
ATOM 1112 O O . ILE A 1 134 ? -1.651 -6.922 -18.266 1.00 96.44 134 ILE A O 1
ATOM 1116 N N . THR A 1 135 ? -0.756 -7.355 -16.244 1.00 97.31 135 THR A N 1
ATOM 1117 C CA . THR A 1 135 ? -1.980 -7.365 -15.446 1.00 97.31 135 THR A CA 1
ATOM 1118 C C . THR A 1 135 ? -1.809 -6.523 -14.178 1.00 97.31 135 THR A C 1
ATOM 1120 O O . THR A 1 135 ? -0.821 -5.811 -14.004 1.00 97.31 135 THR A O 1
ATOM 1123 N N . TRP A 1 136 ? -2.796 -6.565 -13.292 1.00 98.00 136 TRP A N 1
ATOM 1124 C CA . TRP A 1 136 ? -2.831 -5.827 -12.036 1.00 98.00 136 TRP A CA 1
ATOM 1125 C C . TRP A 1 136 ? -1.693 -6.217 -11.084 1.00 98.00 136 TRP A C 1
ATOM 1127 O O . TRP A 1 136 ? -1.470 -7.394 -10.819 1.00 98.00 136 TRP A O 1
ATOM 1137 N N . GLU A 1 137 ? -1.057 -5.215 -10.478 1.00 98.00 137 GLU A N 1
ATOM 1138 C CA . GLU A 1 137 ? -0.299 -5.402 -9.238 1.00 98.00 137 GLU A CA 1
ATOM 1139 C C . GLU A 1 137 ? -1.285 -5.530 -8.074 1.00 98.00 137 GLU A C 1
ATOM 1141 O O . GLU A 1 137 ? -2.226 -4.739 -7.970 1.00 98.00 137 GLU A O 1
ATOM 1146 N N . THR A 1 138 ? -1.082 -6.503 -7.182 1.00 98.31 138 THR A N 1
ATOM 1147 C CA . THR A 1 138 ? -2.038 -6.785 -6.101 1.00 98.31 138 THR A CA 1
ATOM 1148 C C . THR A 1 138 ? -1.425 -6.554 -4.727 1.00 98.31 138 THR A C 1
ATOM 1150 O O . THR A 1 138 ? -0.408 -7.126 -4.350 1.00 98.31 138 THR A O 1
ATOM 1153 N N . SER A 1 139 ? -2.085 -5.721 -3.929 1.00 98.31 139 SER A N 1
ATOM 1154 C CA . SER A 1 139 ? -1.738 -5.453 -2.540 1.00 98.31 139 SER A CA 1
ATOM 1155 C C . SER A 1 139 ? -2.654 -6.224 -1.594 1.00 98.31 139 SER A C 1
ATOM 1157 O O . SER A 1 139 ? -3.845 -5.936 -1.512 1.00 98.31 139 SER A O 1
ATOM 1159 N N . HIS A 1 140 ? -2.076 -7.132 -0.819 1.00 98.62 140 HIS A N 1
ATOM 1160 C CA . HIS A 1 140 ? -2.702 -7.894 0.256 1.00 98.62 140 HIS A CA 1
ATOM 1161 C C . HIS A 1 140 ? -2.468 -7.196 1.597 1.00 98.62 140 HIS A C 1
ATOM 1163 O O . HIS A 1 140 ? -1.369 -7.251 2.154 1.00 98.62 140 HIS A O 1
ATOM 1169 N N . SER A 1 141 ? -3.497 -6.542 2.119 1.00 98.56 141 SER A N 1
ATOM 1170 C CA . SER A 1 141 ? -3.438 -5.759 3.352 1.00 98.56 141 SER A CA 1
ATOM 1171 C C . SER A 1 141 ? -4.094 -6.516 4.497 1.00 98.56 141 SER A C 1
ATOM 1173 O O . SER A 1 141 ? -5.295 -6.773 4.462 1.00 98.56 141 SER A O 1
ATOM 1175 N N . PHE A 1 142 ? -3.309 -6.847 5.516 1.00 98.75 142 PHE A N 1
ATOM 1176 C CA . PHE A 1 142 ? -3.766 -7.335 6.812 1.00 98.75 142 PHE A CA 1
ATOM 1177 C C . PHE A 1 142 ? -3.637 -6.223 7.849 1.00 98.75 142 PHE A C 1
ATOM 1179 O O . PHE A 1 142 ? -2.563 -5.634 7.956 1.00 98.75 142 PHE A O 1
ATOM 1186 N N . ASN A 1 143 ? -4.680 -5.996 8.643 1.00 98.62 143 ASN A N 1
ATOM 1187 C CA . ASN A 1 143 ? -4.658 -5.057 9.761 1.00 98.62 143 ASN A CA 1
ATOM 1188 C C . ASN A 1 143 ? -5.310 -5.686 10.986 1.00 98.62 143 ASN A C 1
ATOM 1190 O O . ASN A 1 143 ? -6.359 -6.321 10.869 1.00 98.62 143 ASN A O 1
ATOM 1194 N N . THR A 1 144 ? -4.738 -5.478 12.165 1.00 98.75 144 THR A N 1
ATOM 1195 C CA . THR A 1 144 ? -5.348 -5.871 13.436 1.00 98.75 144 THR A CA 1
ATOM 1196 C C . THR A 1 144 ? -4.984 -4.873 14.517 1.00 98.75 144 THR A C 1
ATOM 1198 O O . THR A 1 144 ? -3.869 -4.370 14.545 1.00 98.75 144 THR A O 1
ATOM 1201 N N . GLY A 1 145 ? -5.891 -4.597 15.442 1.00 98.69 145 GLY A N 1
ATOM 1202 C CA . GLY A 1 145 ? -5.613 -3.605 16.465 1.00 98.69 145 GLY A CA 1
ATOM 1203 C C . GLY A 1 145 ? -6.730 -3.426 17.466 1.00 98.69 145 GLY A C 1
ATOM 1204 O O . GLY A 1 145 ? -7.734 -4.143 17.453 1.00 98.69 145 GLY A O 1
ATOM 1205 N N . PHE A 1 146 ? -6.535 -2.435 18.321 1.00 98.69 146 PHE A N 1
ATOM 1206 C CA . PHE A 1 146 ? -7.512 -2.008 19.304 1.00 98.69 146 PHE A CA 1
ATOM 1207 C C . PHE A 1 146 ? -7.760 -0.515 19.175 1.00 98.69 146 PHE A C 1
ATOM 1209 O O . PHE A 1 146 ? -6.806 0.254 19.102 1.00 98.69 146 PHE A O 1
ATOM 1216 N N . ASP A 1 147 ? -9.029 -0.130 19.215 1.00 98.62 147 ASP A N 1
ATOM 1217 C CA . ASP A 1 147 ? -9.453 1.243 19.469 1.00 98.62 147 ASP A CA 1
ATOM 1218 C C . ASP A 1 147 ? -9.916 1.333 20.926 1.00 98.62 147 ASP A C 1
ATOM 1220 O O . ASP A 1 147 ? -10.585 0.420 21.429 1.00 98.62 147 ASP A O 1
ATOM 1224 N N . PHE A 1 148 ? -9.587 2.422 21.612 1.00 98.38 148 PHE A N 1
ATOM 1225 C CA . PHE A 1 148 ? -9.943 2.601 23.015 1.00 98.38 148 PHE A CA 1
ATOM 1226 C C . PHE A 1 148 ? -10.267 4.051 23.367 1.00 98.38 148 PHE A C 1
ATOM 1228 O O . PHE A 1 148 ? -9.793 4.992 22.733 1.00 98.38 148 PHE A O 1
ATOM 1235 N N . ALA A 1 149 ? -11.070 4.212 24.414 1.00 97.94 149 ALA A N 1
ATOM 1236 C CA . ALA A 1 149 ? -11.343 5.477 25.078 1.00 97.94 149 ALA A CA 1
ATOM 1237 C C . ALA A 1 149 ? -11.508 5.229 26.583 1.00 97.94 149 ALA A C 1
ATOM 1239 O O . ALA A 1 149 ? -12.192 4.283 26.989 1.00 97.94 149 ALA A O 1
ATOM 1240 N N . PHE A 1 150 ? -10.858 6.064 27.389 1.00 97.19 150 PHE A N 1
ATOM 1241 C CA . PHE A 1 150 ? -10.772 5.947 28.839 1.00 97.19 150 PHE A CA 1
ATOM 1242 C C . PHE A 1 150 ? -11.110 7.269 29.546 1.00 97.19 150 PHE A C 1
ATOM 1244 O O . PHE A 1 150 ? -10.828 8.367 29.047 1.00 97.19 150 PHE A O 1
ATOM 1251 N N . TRP A 1 151 ? -11.640 7.140 30.767 1.00 95.50 151 TRP A N 1
ATOM 1252 C CA . TRP A 1 151 ? -11.967 8.228 31.700 1.00 95.50 151 TRP A CA 1
ATOM 1253 C C . TRP A 1 151 ? -12.891 9.320 31.139 1.00 95.50 151 TRP A C 1
ATOM 1255 O O . TRP A 1 151 ? -12.609 10.512 31.290 1.00 95.50 151 TRP A O 1
ATOM 1265 N N . GLY A 1 152 ? -14.001 8.931 30.515 1.00 92.88 152 GLY A N 1
ATOM 1266 C CA . GLY A 1 152 ? -14.933 9.856 29.875 1.00 92.88 152 GLY A CA 1
ATOM 1267 C C . GLY A 1 152 ? -14.369 10.442 28.581 1.00 92.88 152 GLY A C 1
ATOM 1268 O O . GLY A 1 152 ? -14.632 11.601 28.272 1.00 92.88 152 GLY A O 1
ATOM 1269 N N . GLY A 1 153 ? -13.538 9.679 27.864 1.00 92.31 153 GLY A N 1
ATOM 1270 C CA . GLY A 1 153 ? -12.890 10.114 26.625 1.00 92.31 153 GLY A CA 1
ATOM 1271 C C . GLY A 1 153 ? -11.707 11.075 26.804 1.00 92.31 153 GLY A C 1
ATOM 1272 O O . GLY A 1 153 ? -11.262 11.672 25.825 1.00 92.31 153 GLY A O 1
ATOM 1273 N N . LYS A 1 154 ? -11.167 11.224 28.022 1.00 94.62 154 LYS A N 1
ATOM 1274 C CA . LYS A 1 154 ? -9.990 12.073 28.300 1.00 94.62 154 LYS A CA 1
ATOM 1275 C C . LYS A 1 154 ? -8.696 11.544 27.694 1.00 94.62 154 LYS A C 1
ATOM 1277 O O . LYS A 1 154 ? -7.783 12.326 27.427 1.00 94.62 154 LYS A O 1
ATOM 1282 N N . LEU A 1 155 ? -8.602 10.231 27.519 1.00 96.88 155 LEU A N 1
ATOM 1283 C CA . LEU A 1 155 ? -7.549 9.585 26.749 1.00 96.88 155 LEU A CA 1
ATOM 1284 C C . LEU A 1 155 ? -8.212 8.595 25.805 1.00 96.88 155 LEU A C 1
ATOM 1286 O O . LEU A 1 155 ? -8.962 7.731 26.249 1.00 96.88 155 LEU A O 1
ATOM 1290 N N . GLY A 1 156 ? -7.914 8.684 24.522 1.00 98.06 156 GLY A N 1
ATOM 1291 C CA . GLY A 1 156 ? -8.340 7.682 23.561 1.00 98.06 156 GLY A CA 1
ATOM 1292 C C . GLY A 1 156 ? -7.329 7.533 22.448 1.00 98.06 156 GLY A C 1
ATOM 1293 O O . GLY A 1 156 ? -6.330 8.253 22.388 1.00 98.06 156 GLY A O 1
ATOM 1294 N N . GLY A 1 157 ? -7.566 6.556 21.590 1.00 98.19 157 GLY A N 1
ATOM 1295 C CA . GLY A 1 157 ? -6.623 6.252 20.537 1.00 98.19 157 GLY A CA 1
ATOM 1296 C C . GLY A 1 157 ? -6.811 4.884 19.916 1.00 98.19 157 GLY A C 1
ATOM 1297 O O . GLY A 1 157 ? -7.795 4.184 20.171 1.00 98.19 157 GLY A O 1
ATOM 1298 N N . SER A 1 158 ? -5.822 4.508 19.116 1.00 98.56 158 SER A N 1
ATOM 1299 C CA . SER A 1 158 ? -5.713 3.188 18.523 1.00 98.56 158 SER A CA 1
ATOM 1300 C C . SER A 1 158 ? -4.275 2.693 18.503 1.00 98.56 158 SER A C 1
ATOM 1302 O O . SER A 1 158 ? -3.338 3.460 18.291 1.00 98.56 158 SER A O 1
ATOM 1304 N N . VAL A 1 159 ? -4.116 1.387 18.696 1.00 98.62 159 VAL A N 1
ATOM 1305 C CA . VAL A 1 159 ? -2.872 0.664 18.417 1.00 98.62 159 VAL A CA 1
ATOM 1306 C C . VAL A 1 159 ? -3.173 -0.354 17.338 1.00 98.62 159 VAL A C 1
ATOM 1308 O O . VAL A 1 159 ? -4.042 -1.210 17.519 1.00 98.62 159 VAL A O 1
ATOM 1311 N N . GLU A 1 160 ? -2.455 -0.277 16.229 1.00 98.62 160 GLU A N 1
ATOM 1312 C CA . GLU A 1 160 ? -2.679 -1.111 15.059 1.00 98.62 160 GLU A CA 1
ATOM 1313 C C . GLU A 1 160 ? -1.379 -1.771 14.618 1.00 98.62 160 GLU A C 1
ATOM 1315 O O . GLU A 1 160 ? -0.329 -1.146 14.575 1.00 98.62 160 GLU A O 1
ATOM 1320 N N . TYR A 1 161 ? -1.448 -3.054 14.292 1.00 98.75 161 TYR A N 1
ATOM 1321 C CA . TYR A 1 161 ? -0.437 -3.754 13.526 1.00 98.75 161 TYR A CA 1
ATOM 1322 C C . TYR A 1 161 ? -0.950 -3.936 12.104 1.00 98.75 161 TYR A C 1
ATOM 1324 O O . TYR A 1 161 ? -2.043 -4.472 11.898 1.00 98.75 161 TYR A O 1
ATOM 1332 N N . PHE A 1 162 ? -0.121 -3.576 11.132 1.00 98.69 162 PHE A N 1
ATOM 1333 C CA . PHE A 1 162 ? -0.414 -3.774 9.722 1.00 98.69 162 PHE A CA 1
ATOM 1334 C C . PHE A 1 162 ? 0.659 -4.624 9.045 1.00 98.69 162 PHE A C 1
ATOM 1336 O O . PHE A 1 162 ? 1.842 -4.596 9.393 1.00 98.69 162 PHE A O 1
ATOM 1343 N N . SER A 1 163 ? 0.246 -5.368 8.023 1.00 98.62 163 SER A N 1
ATOM 1344 C CA . SER A 1 163 ? 1.126 -6.073 7.099 1.00 98.62 163 SER A CA 1
ATOM 1345 C C . SER A 1 163 ? 0.541 -6.007 5.696 1.00 98.62 163 SER A C 1
ATOM 1347 O O . SER A 1 163 ? -0.479 -6.624 5.399 1.00 98.62 163 SER A O 1
ATOM 1349 N N . ARG A 1 164 ? 1.222 -5.283 4.814 1.00 98.44 164 ARG A N 1
ATOM 1350 C CA . ARG A 1 164 ? 0.857 -5.077 3.418 1.00 98.44 164 ARG A CA 1
ATOM 1351 C C . ARG A 1 164 ? 1.862 -5.787 2.519 1.00 98.44 164 ARG A C 1
ATOM 1353 O O . ARG A 1 164 ? 2.994 -5.322 2.387 1.00 98.44 164 ARG A O 1
ATOM 1360 N N . LYS A 1 165 ? 1.462 -6.910 1.919 1.00 98.50 165 LYS A N 1
ATOM 1361 C CA . LYS A 1 165 ? 2.254 -7.640 0.919 1.00 98.50 165 LYS A CA 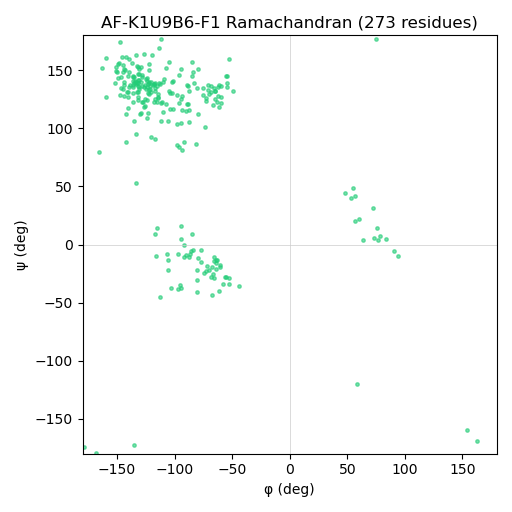1
ATOM 1362 C C . LYS A 1 165 ? 1.804 -7.227 -0.480 1.00 98.50 165 LYS A C 1
ATOM 1364 O O . LYS A 1 165 ? 0.642 -7.422 -0.810 1.00 98.50 165 LYS A O 1
ATOM 1369 N N . THR A 1 166 ? 2.706 -6.702 -1.294 1.00 98.06 166 THR A N 1
ATOM 1370 C CA . THR A 1 166 ? 2.455 -6.436 -2.715 1.00 98.06 166 THR A CA 1
ATOM 1371 C C . THR A 1 166 ? 3.030 -7.581 -3.542 1.00 98.06 166 THR A C 1
ATOM 1373 O O . THR A 1 166 ? 4.188 -7.947 -3.339 1.00 98.06 166 THR A O 1
ATOM 1376 N N . THR A 1 167 ? 2.234 -8.154 -4.439 1.00 97.25 167 THR A N 1
ATOM 1377 C CA . THR A 1 167 ? 2.631 -9.187 -5.407 1.00 97.25 167 THR A CA 1
ATOM 1378 C C . THR A 1 167 ? 2.403 -8.696 -6.825 1.00 97.25 167 THR A C 1
ATOM 1380 O O . THR A 1 167 ? 1.665 -7.730 -7.038 1.00 97.25 167 THR A O 1
ATOM 1383 N N . ASP A 1 168 ? 3.032 -9.380 -7.782 1.00 95.56 168 ASP A N 1
ATOM 1384 C CA . ASP A 1 168 ? 2.852 -9.123 -9.211 1.00 95.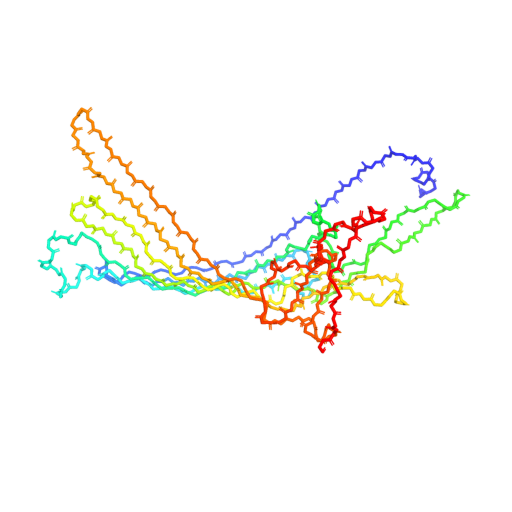56 168 ASP A CA 1
ATOM 1385 C C . ASP A 1 168 ? 3.165 -7.662 -9.550 1.00 95.56 168 ASP A C 1
ATOM 1387 O O . ASP A 1 168 ? 2.420 -7.005 -10.278 1.00 95.56 168 ASP A O 1
ATOM 1391 N N . MET A 1 169 ? 4.240 -7.122 -8.959 1.00 94.38 169 MET A N 1
ATOM 1392 C CA . MET A 1 169 ? 4.511 -5.686 -9.014 1.00 94.38 169 MET A CA 1
ATOM 1393 C C . MET A 1 169 ? 4.708 -5.206 -10.446 1.00 94.38 169 MET A C 1
ATOM 1395 O O . MET A 1 169 ? 5.410 -5.837 -11.236 1.00 94.38 169 MET A O 1
ATOM 1399 N N . LEU A 1 170 ? 4.113 -4.060 -10.769 1.00 93.62 170 LEU A N 1
ATOM 1400 C CA . LEU A 1 170 ? 4.206 -3.446 -12.089 1.00 93.62 170 LEU A CA 1
ATOM 1401 C C . LEU A 1 170 ? 5.597 -2.832 -12.265 1.00 93.62 170 LEU A C 1
ATOM 1403 O O . LEU A 1 170 ? 5.871 -1.737 -11.767 1.00 93.62 170 LEU A O 1
ATOM 1407 N N . TYR A 1 171 ? 6.479 -3.523 -12.988 1.00 87.00 171 TYR A N 1
ATOM 1408 C CA . TYR A 1 171 ? 7.883 -3.139 -13.081 1.00 87.00 171 TYR A CA 1
ATOM 1409 C C . TYR A 1 171 ? 8.421 -3.118 -14.515 1.00 87.00 171 TYR A C 1
ATOM 1411 O O . TYR A 1 171 ? 7.973 -3.833 -15.410 1.00 87.00 171 TYR A O 1
ATOM 1419 N N . PHE A 1 172 ? 9.432 -2.272 -14.725 1.00 85.69 172 PHE A N 1
ATOM 1420 C CA . PHE A 1 172 ? 10.205 -2.209 -15.960 1.00 85.69 172 PHE A CA 1
ATOM 1421 C C . PHE A 1 172 ? 11.483 -3.024 -15.842 1.00 85.69 172 PHE A C 1
ATOM 1423 O O . PHE A 1 172 ? 12.559 -2.470 -15.573 1.00 85.69 172 PHE A O 1
ATOM 1430 N N . LYS A 1 173 ? 11.358 -4.330 -16.091 1.00 83.62 173 LYS A N 1
ATOM 1431 C CA . LYS A 1 173 ? 12.469 -5.277 -16.027 1.00 83.62 173 LYS A CA 1
ATOM 1432 C C . LYS A 1 173 ? 13.562 -4.879 -17.025 1.00 83.62 173 LYS A C 1
ATOM 1434 O O . LYS A 1 173 ? 13.258 -4.769 -18.215 1.00 83.62 173 LYS A O 1
ATOM 1439 N N . PRO A 1 174 ? 14.812 -4.635 -16.586 1.00 81.75 174 PRO A N 1
ATOM 1440 C CA . PRO A 1 174 ? 15.947 -4.521 -17.494 1.00 81.75 174 PRO A CA 1
ATOM 1441 C C . PRO A 1 174 ? 16.124 -5.818 -18.281 1.00 81.75 174 PRO A C 1
ATOM 1443 O O . PRO A 1 174 ? 16.046 -6.902 -17.711 1.00 81.75 174 PRO A O 1
ATOM 1446 N N . VAL A 1 175 ? 16.382 -5.713 -19.578 1.00 85.44 175 VAL A N 1
ATOM 1447 C CA . VAL A 1 175 ? 16.607 -6.872 -20.446 1.00 85.44 175 VAL A CA 1
ATOM 1448 C C . VAL A 1 175 ? 17.830 -6.663 -21.336 1.00 85.44 175 VAL A C 1
ATOM 1450 O O . VAL A 1 175 ? 18.312 -5.539 -21.497 1.00 85.44 175 VAL A O 1
ATOM 1453 N N . ALA A 1 176 ? 18.350 -7.748 -21.914 1.00 85.88 176 ALA A N 1
ATOM 1454 C CA . ALA A 1 176 ? 19.522 -7.692 -22.778 1.00 85.88 176 ALA A CA 1
ATOM 1455 C C . ALA A 1 176 ? 19.278 -6.787 -23.998 1.00 85.88 176 ALA A C 1
ATOM 1457 O O . ALA A 1 176 ? 18.341 -6.996 -24.770 1.00 85.88 176 ALA A O 1
ATOM 1458 N N . ALA A 1 177 ? 20.174 -5.819 -24.209 1.00 85.75 177 ALA A N 1
ATOM 1459 C CA . ALA A 1 177 ? 20.060 -4.844 -25.295 1.00 85.75 177 ALA A CA 1
ATOM 1460 C C . ALA A 1 177 ? 20.064 -5.480 -26.702 1.00 85.75 177 ALA A C 1
ATOM 1462 O O . ALA A 1 177 ? 19.583 -4.866 -27.653 1.00 85.75 177 ALA A O 1
ATOM 1463 N N . SER A 1 178 ? 20.554 -6.720 -26.840 1.00 90.94 178 SER A N 1
ATOM 1464 C CA . SER A 1 178 ? 20.505 -7.498 -28.085 1.00 90.94 178 SER A CA 1
ATOM 1465 C C . SER A 1 178 ? 19.083 -7.759 -28.593 1.00 90.94 178 SER A C 1
ATOM 1467 O O . SER A 1 178 ? 18.916 -8.050 -29.773 1.00 90.94 178 SER A O 1
ATOM 1469 N N . MET A 1 179 ? 18.055 -7.612 -27.748 1.00 88.88 179 MET A N 1
ATOM 1470 C CA . MET A 1 179 ? 16.651 -7.714 -28.163 1.00 88.88 179 MET A CA 1
ATOM 1471 C C . MET A 1 179 ? 16.126 -6.469 -28.900 1.00 88.88 179 MET A C 1
ATOM 1473 O O . MET A 1 179 ? 14.989 -6.471 -29.365 1.00 88.88 179 MET A O 1
ATOM 1477 N N . GLY A 1 180 ? 16.926 -5.401 -29.017 1.00 88.69 180 GLY A N 1
ATOM 1478 C CA . GLY A 1 180 ? 16.521 -4.148 -29.669 1.00 88.69 180 GLY A CA 1
ATOM 1479 C C . GLY A 1 180 ? 15.732 -3.190 -28.766 1.00 88.69 180 GLY A C 1
ATOM 1480 O O . GLY A 1 180 ? 15.282 -2.142 -29.219 1.00 88.69 180 GLY A O 1
ATOM 1481 N N . TYR A 1 181 ? 15.586 -3.533 -27.486 1.00 88.88 181 TYR A N 1
ATOM 1482 C CA . TYR A 1 181 ? 15.074 -2.693 -26.404 1.00 88.88 181 TYR A CA 1
ATOM 1483 C C . TYR A 1 181 ? 15.772 -3.093 -25.098 1.00 88.88 181 TYR A C 1
ATOM 1485 O O . TYR A 1 181 ? 16.277 -4.207 -24.976 1.00 88.88 181 TYR A O 1
ATOM 1493 N N . SER A 1 182 ? 15.834 -2.184 -24.123 1.00 85.81 182 SER A N 1
ATOM 1494 C CA . SER A 1 182 ? 16.580 -2.391 -22.867 1.00 85.81 182 SER A CA 1
ATOM 1495 C C . SER A 1 182 ? 15.694 -2.646 -21.649 1.00 85.81 182 SER A C 1
ATOM 1497 O O . SER A 1 182 ? 16.209 -2.968 -20.578 1.00 85.81 182 SER A O 1
ATOM 1499 N N . ARG A 1 183 ? 14.368 -2.498 -21.783 1.00 85.75 183 ARG A N 1
ATOM 1500 C CA . ARG A 1 183 ? 13.398 -2.730 -20.704 1.00 85.75 183 ARG A CA 1
ATOM 1501 C C . ARG A 1 183 ? 12.097 -3.325 -21.224 1.00 85.75 183 ARG A C 1
ATOM 1503 O O . ARG A 1 183 ? 11.673 -2.997 -22.329 1.00 85.75 183 ARG A O 1
ATOM 1510 N N . PHE A 1 184 ? 11.454 -4.143 -20.399 1.00 90.06 184 PHE A N 1
ATOM 1511 C CA . PHE A 1 184 ? 10.184 -4.792 -20.704 1.00 90.06 184 PHE A CA 1
ATOM 1512 C C . PHE A 1 184 ? 9.197 -4.621 -19.533 1.00 90.06 184 PHE A C 1
ATOM 1514 O O . PHE A 1 184 ? 9.598 -4.822 -18.385 1.00 90.06 184 PHE A O 1
ATOM 1521 N N . PRO A 1 185 ? 7.946 -4.193 -19.783 1.00 93.12 185 PRO A N 1
ATOM 1522 C CA . PRO A 1 185 ? 6.917 -4.093 -18.751 1.00 93.12 185 PRO A CA 1
ATOM 1523 C C . PRO A 1 185 ? 6.432 -5.486 -18.341 1.00 93.12 185 PRO A C 1
ATOM 1525 O O . PRO A 1 185 ? 5.957 -6.253 -19.174 1.00 93.12 185 PRO A O 1
ATOM 1528 N N . GLU A 1 186 ? 6.523 -5.821 -17.061 1.00 92.38 186 GLU A N 1
ATOM 1529 C CA . GLU A 1 186 ? 6.167 -7.150 -16.561 1.00 92.38 186 GLU A CA 1
ATOM 1530 C C . GLU A 1 186 ? 5.688 -7.073 -15.107 1.00 92.38 186 GLU A C 1
ATOM 1532 O O . GLU A 1 186 ? 6.124 -6.203 -14.349 1.00 92.38 186 GLU A O 1
ATOM 1537 N N . ASN A 1 187 ? 4.782 -7.978 -14.731 1.00 94.12 187 ASN A N 1
ATOM 1538 C CA . ASN A 1 187 ? 4.425 -8.216 -13.338 1.00 94.12 187 ASN A CA 1
ATOM 1539 C C . ASN A 1 187 ? 5.499 -9.098 -12.713 1.00 94.12 187 ASN A C 1
ATOM 1541 O O . ASN A 1 187 ? 5.635 -10.259 -13.095 1.00 94.12 187 ASN A O 1
ATOM 1545 N N . VAL A 1 188 ? 6.282 -8.564 -11.780 1.00 91.81 188 VAL A N 1
ATOM 1546 C CA . VAL A 1 188 ? 7.399 -9.323 -11.220 1.00 91.81 188 VAL A CA 1
ATOM 1547 C C . VAL A 1 188 ? 7.708 -8.959 -9.780 1.00 91.81 188 VAL A C 1
ATOM 1549 O O . VAL A 1 188 ? 7.667 -7.799 -9.374 1.00 91.81 188 VAL A O 1
ATOM 1552 N N . GLY A 1 189 ? 8.079 -9.987 -9.024 1.00 92.94 189 GLY A N 1
ATOM 1553 C CA . GLY A 1 189 ? 8.538 -9.866 -7.656 1.00 92.94 189 GLY A CA 1
ATOM 1554 C C . GLY A 1 189 ? 7.425 -9.595 -6.651 1.00 92.94 189 GLY A C 1
ATOM 1555 O O . GLY A 1 189 ? 6.244 -9.421 -6.969 1.00 92.94 189 GLY A O 1
ATOM 1556 N N . SER A 1 190 ? 7.830 -9.552 -5.388 1.00 96.19 190 SER A N 1
ATOM 1557 C CA . SER A 1 190 ? 6.947 -9.195 -4.289 1.00 96.19 190 SER A CA 1
ATOM 1558 C C . SER A 1 190 ? 7.703 -8.503 -3.161 1.00 96.19 190 SER A C 1
ATOM 1560 O O . SER A 1 190 ? 8.909 -8.671 -2.981 1.00 96.19 190 SER A O 1
ATOM 1562 N N . MET A 1 191 ? 6.986 -7.703 -2.378 1.00 96.88 191 MET A N 1
ATOM 1563 C CA . MET A 1 191 ? 7.529 -7.038 -1.195 1.00 96.88 191 MET A CA 1
ATOM 1564 C C . MET A 1 191 ? 6.501 -7.003 -0.073 1.00 96.88 191 MET A C 1
ATOM 1566 O O . MET A 1 191 ? 5.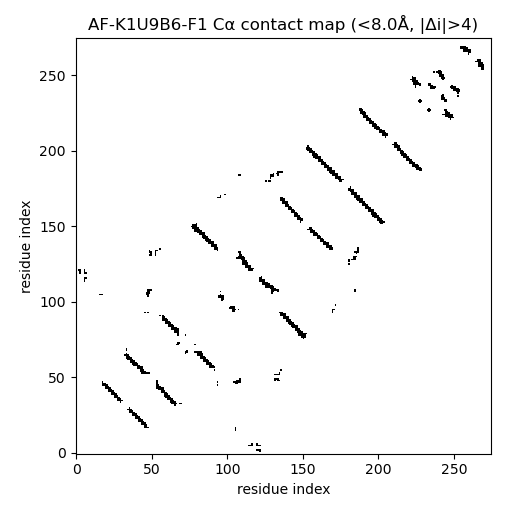299 -7.133 -0.303 1.00 96.88 191 MET A O 1
ATOM 1570 N N . VAL A 1 192 ? 6.961 -6.788 1.153 1.00 98.31 192 VAL A N 1
ATOM 1571 C CA . VAL A 1 192 ? 6.097 -6.591 2.314 1.00 98.31 192 VAL A CA 1
ATOM 1572 C C . VAL A 1 192 ? 6.517 -5.362 3.105 1.00 98.31 192 VAL A C 1
ATOM 1574 O O . VAL A 1 192 ? 7.690 -5.163 3.415 1.00 98.31 192 VAL A O 1
ATOM 1577 N N . ASN A 1 193 ? 5.529 -4.551 3.467 1.00 98.19 193 ASN A N 1
ATOM 1578 C CA . ASN A 1 193 ? 5.648 -3.490 4.455 1.00 98.19 193 ASN A CA 1
ATOM 1579 C C . ASN A 1 193 ? 4.808 -3.882 5.663 1.00 98.19 193 ASN A C 1
ATOM 1581 O O . ASN A 1 193 ? 3.609 -4.103 5.530 1.00 98.19 193 ASN A O 1
ATOM 1585 N N . ARG A 1 194 ? 5.419 -3.979 6.839 1.00 98.38 194 ARG A N 1
ATOM 1586 C CA . ARG A 1 194 ? 4.702 -4.306 8.077 1.00 98.38 194 ARG A CA 1
ATOM 1587 C C . ARG A 1 194 ? 5.163 -3.420 9.211 1.00 98.38 194 ARG A C 1
ATOM 1589 O O . ARG A 1 194 ? 6.349 -3.093 9.286 1.00 98.38 194 ARG A O 1
ATOM 1596 N N . GLY A 1 195 ? 4.251 -3.058 10.093 1.00 98.31 195 GLY A N 1
ATOM 1597 C CA . GLY A 1 195 ? 4.529 -2.064 11.110 1.00 98.31 195 GLY A CA 1
ATOM 1598 C C . GLY A 1 195 ? 3.469 -1.988 12.185 1.00 98.31 195 GLY A C 1
ATOM 1599 O O . GLY A 1 195 ? 2.502 -2.747 12.185 1.00 98.31 195 GLY A O 1
ATOM 1600 N N . VAL A 1 196 ? 3.714 -1.076 13.114 1.00 98.50 196 VAL A N 1
ATOM 1601 C CA . VAL A 1 196 ? 2.789 -0.702 14.174 1.00 98.50 196 VAL A CA 1
ATOM 1602 C C . VAL A 1 196 ? 2.509 0.790 14.058 1.00 98.50 196 VAL A C 1
ATOM 1604 O O . VAL A 1 196 ? 3.437 1.582 13.867 1.00 98.50 196 VAL A O 1
ATOM 1607 N N . GLU A 1 197 ? 1.242 1.147 14.194 1.00 98.44 197 GLU A N 1
ATOM 1608 C CA . GLU A 1 197 ? 0.742 2.515 14.265 1.00 98.44 197 GLU A CA 1
ATOM 1609 C C . GLU A 1 197 ? 0.127 2.741 15.644 1.00 98.44 197 GLU A C 1
ATOM 1611 O O . GLU A 1 197 ? -0.568 1.882 16.195 1.00 98.44 197 GLU A O 1
ATOM 1616 N N . LEU A 1 198 ? 0.438 3.891 16.224 1.00 98.50 198 LEU A N 1
ATOM 1617 C CA . LEU A 1 198 ? -0.094 4.366 17.486 1.00 98.50 198 LEU A CA 1
ATOM 1618 C C . LEU A 1 198 ? -0.668 5.755 17.244 1.00 98.50 198 LEU A C 1
ATOM 1620 O O . LEU A 1 198 ? 0.073 6.686 16.937 1.00 98.50 198 LEU A O 1
ATOM 1624 N N . ASP A 1 199 ? -1.966 5.886 17.461 1.00 98.38 199 ASP A N 1
ATOM 1625 C CA . ASP A 1 199 ? -2.674 7.156 17.498 1.00 98.38 199 ASP A CA 1
ATOM 1626 C C . ASP A 1 199 ? -3.190 7.370 18.906 1.00 98.38 199 ASP A C 1
ATOM 1628 O O . ASP A 1 199 ? -3.870 6.512 19.462 1.00 98.38 199 ASP A O 1
ATOM 1632 N N . LEU A 1 200 ? -2.866 8.511 19.494 1.00 97.94 200 LEU A N 1
ATOM 1633 C CA . LEU A 1 200 ? -3.305 8.908 20.819 1.00 97.94 200 LEU A CA 1
ATOM 1634 C C . LEU A 1 200 ? -3.836 10.327 20.758 1.00 97.94 200 LEU A C 1
ATOM 1636 O O . LEU A 1 200 ? -3.204 11.224 20.201 1.00 97.94 200 LEU A O 1
ATOM 1640 N N . TYR A 1 201 ? -4.959 10.546 21.416 1.00 97.44 201 TYR A N 1
ATOM 1641 C CA . TYR A 1 201 ? -5.449 11.873 21.720 1.00 97.44 201 TYR A CA 1
ATOM 1642 C C . TYR A 1 201 ? -5.766 11.967 23.205 1.00 97.44 201 TYR A C 1
ATOM 1644 O O . TYR A 1 201 ? -6.197 11.001 23.840 1.00 97.44 201 TYR A O 1
ATOM 1652 N N . SER A 1 202 ? -5.541 13.145 23.771 1.00 96.88 202 SER A N 1
ATOM 1653 C CA . SER A 1 202 ? -5.846 13.420 25.163 1.00 96.88 202 SER A CA 1
ATOM 1654 C C . SER A 1 202 ? -6.416 14.817 25.343 1.00 96.88 202 SER A C 1
ATOM 1656 O O . SER A 1 202 ? -5.791 15.804 24.954 1.00 96.88 202 SER A O 1
ATOM 1658 N N . ASN A 1 203 ? -7.576 14.888 25.992 1.00 93.69 203 ASN A N 1
ATOM 1659 C CA . ASN A 1 203 ? -8.211 16.134 26.408 1.00 93.69 203 ASN A CA 1
ATOM 1660 C C . ASN A 1 203 ? -7.767 16.419 27.848 1.00 93.69 203 ASN A C 1
ATOM 1662 O O . ASN A 1 203 ? -8.446 16.063 28.814 1.00 93.69 203 ASN A O 1
ATOM 1666 N N . ILE A 1 204 ? -6.565 16.981 27.996 1.00 90.00 204 ILE A N 1
ATOM 1667 C CA . ILE A 1 204 ? -5.880 17.117 29.290 1.00 90.00 204 ILE A CA 1
ATOM 1668 C C . ILE A 1 204 ? -6.630 18.097 30.199 1.00 90.00 204 ILE A C 1
ATOM 1670 O O . ILE A 1 204 ? -6.804 17.838 31.392 1.00 90.00 204 ILE A O 1
ATOM 1674 N N . ILE A 1 205 ? -7.074 19.227 29.642 1.00 91.38 205 ILE A N 1
ATOM 1675 C CA . ILE A 1 205 ? -7.844 20.244 30.363 1.00 91.38 205 ILE A CA 1
ATOM 1676 C C . ILE A 1 205 ? -9.051 20.627 29.517 1.00 91.38 205 ILE A C 1
ATOM 1678 O O . ILE A 1 205 ? -8.905 20.942 28.340 1.00 91.38 205 ILE A O 1
ATOM 1682 N N . GLU A 1 206 ? -10.232 20.651 30.128 1.00 89.12 206 GLU A N 1
ATOM 1683 C CA . GLU A 1 206 ? -11.463 21.074 29.467 1.00 89.12 206 GLU A CA 1
ATOM 1684 C C . GLU A 1 206 ? -12.342 21.860 30.444 1.00 89.12 206 GLU A C 1
ATOM 1686 O O . GLU A 1 206 ? -13.183 21.314 31.156 1.00 89.12 206 GLU A O 1
ATOM 1691 N N . ASN A 1 207 ? -12.117 23.174 30.493 1.00 92.38 207 ASN A N 1
ATOM 1692 C CA . ASN A 1 207 ? -12.864 24.110 31.327 1.00 92.38 207 ASN A CA 1
ATOM 1693 C C . ASN A 1 207 ? -13.416 25.256 30.458 1.00 92.38 207 ASN A C 1
ATOM 1695 O O . ASN A 1 207 ? -12.920 25.519 29.366 1.00 92.38 207 ASN A O 1
ATOM 1699 N N . LYS A 1 208 ? -14.385 26.026 30.979 1.00 93.69 208 LYS A N 1
ATOM 1700 C CA . LYS A 1 208 ? -15.038 27.141 30.249 1.00 93.69 208 LYS A CA 1
ATOM 1701 C C . LYS A 1 208 ? -14.076 28.175 29.648 1.00 93.69 208 LYS A C 1
ATOM 1703 O O . LYS A 1 208 ? -14.409 28.806 28.654 1.00 93.69 208 LYS A O 1
ATOM 1708 N N . ASN A 1 209 ? -12.915 28.358 30.273 1.00 95.88 209 ASN A N 1
ATOM 1709 C CA . ASN A 1 209 ? -11.956 29.403 29.915 1.00 95.88 209 ASN A CA 1
ATOM 1710 C C . ASN A 1 209 ? -10.730 28.858 29.172 1.00 95.88 209 ASN A C 1
ATOM 1712 O O . ASN A 1 209 ? -9.935 29.644 28.666 1.00 95.88 209 ASN A O 1
ATOM 1716 N N . PHE A 1 210 ? -10.528 27.538 29.169 1.00 95.38 210 PHE A N 1
ATOM 1717 C CA . PHE A 1 210 ? -9.316 26.929 28.639 1.00 95.38 210 PHE A CA 1
ATOM 1718 C C . PHE A 1 210 ? -9.549 25.455 28.312 1.00 95.38 210 PHE A C 1
ATOM 1720 O O . PHE A 1 210 ? -9.982 24.683 29.170 1.00 95.38 210 PHE A O 1
ATOM 1727 N N . SER A 1 211 ? -9.219 25.080 27.080 1.00 94.12 211 SER A N 1
ATOM 1728 C CA . SER A 1 211 ? -9.168 23.695 26.629 1.00 94.12 211 SER A CA 1
ATOM 1729 C C . SER A 1 211 ? -7.766 23.405 26.109 1.00 94.12 211 SER A C 1
ATOM 1731 O O . SER A 1 211 ? -7.207 24.199 25.350 1.00 94.12 211 SER A O 1
ATOM 1733 N N . TRP A 1 212 ? -7.199 22.279 26.531 1.00 94.88 212 TRP A N 1
ATOM 1734 C CA . TRP A 1 212 ? -5.916 21.794 26.056 1.00 94.88 212 TRP A CA 1
ATOM 1735 C C . TRP A 1 212 ? -6.039 20.346 25.612 1.00 94.88 212 TRP A C 1
ATOM 1737 O O . TRP A 1 212 ? -6.253 19.446 26.426 1.00 94.88 212 TRP A O 1
ATOM 1747 N N . ASN A 1 213 ? -5.870 20.155 24.307 1.00 95.81 213 ASN A N 1
ATOM 1748 C CA . ASN A 1 213 ? -5.937 18.863 23.649 1.00 95.81 213 ASN A CA 1
ATOM 1749 C C . ASN A 1 213 ? -4.573 18.562 23.032 1.00 95.81 213 ASN A C 1
ATOM 1751 O O . ASN A 1 213 ? -3.968 19.427 22.392 1.00 95.81 213 ASN A O 1
ATOM 1755 N N . VAL A 1 214 ? -4.095 17.340 23.226 1.00 97.06 214 VAL A N 1
ATOM 1756 C CA . VAL A 1 214 ? -2.830 16.852 22.678 1.00 97.06 214 VAL A CA 1
ATOM 1757 C C . VAL A 1 214 ? -3.131 15.656 21.796 1.00 97.06 214 VAL A C 1
ATOM 1759 O O . VAL A 1 214 ? -3.830 14.742 22.217 1.00 97.06 214 VAL A O 1
ATOM 1762 N N . ASN A 1 215 ? -2.585 15.663 20.584 1.00 97.38 215 ASN A N 1
ATOM 1763 C CA . ASN A 1 215 ? -2.649 14.539 19.659 1.00 97.38 215 ASN A CA 1
ATOM 1764 C C . ASN A 1 215 ? -1.225 14.072 19.367 1.00 97.38 215 ASN A C 1
ATOM 1766 O O . ASN A 1 215 ? -0.330 14.894 19.157 1.00 97.38 215 ASN A O 1
ATOM 1770 N N . PHE A 1 216 ? -1.025 12.763 19.357 1.00 97.88 216 PHE A N 1
ATOM 1771 C CA . PHE A 1 216 ? 0.246 12.116 19.086 1.00 97.88 216 PHE A CA 1
ATOM 1772 C C . PHE A 1 216 ? 0.005 10.938 18.145 1.00 97.88 216 PHE A C 1
ATOM 1774 O O . PHE A 1 216 ? -0.760 10.037 18.471 1.00 97.88 216 PHE A O 1
ATOM 1781 N N . ASN A 1 217 ? 0.673 10.947 16.995 1.00 97.94 217 ASN A N 1
ATOM 1782 C CA . ASN A 1 217 ? 0.708 9.821 16.070 1.00 97.94 217 ASN A CA 1
ATOM 1783 C C . ASN A 1 217 ? 2.156 9.338 15.936 1.00 97.94 217 ASN A C 1
ATOM 1785 O O . ASN A 1 217 ? 3.084 10.147 15.850 1.00 97.94 217 ASN A O 1
ATOM 1789 N N . LEU A 1 218 ? 2.342 8.022 15.914 1.00 98.31 218 LEU A N 1
ATOM 1790 C CA . LEU A 1 218 ? 3.622 7.373 15.679 1.00 98.31 218 LEU A CA 1
ATOM 1791 C C . LEU A 1 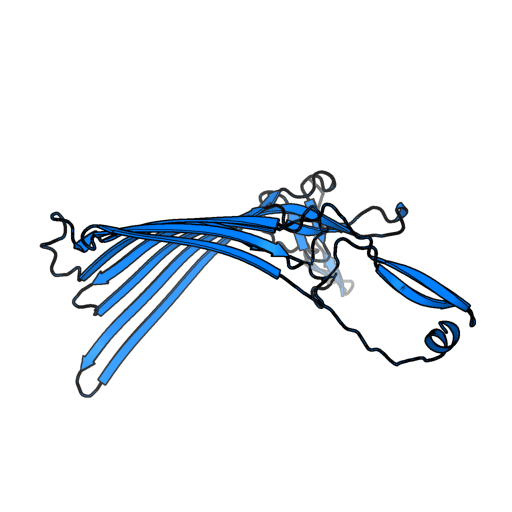218 ? 3.423 6.149 14.794 1.00 98.31 218 LEU A C 1
ATOM 1793 O O . LEU A 1 218 ? 2.622 5.275 15.102 1.00 98.31 218 LEU A O 1
ATOM 1797 N N . THR A 1 219 ? 4.237 6.043 13.749 1.00 98.44 219 THR A N 1
ATOM 1798 C CA . THR A 1 219 ? 4.299 4.856 12.895 1.00 98.44 219 THR A CA 1
ATOM 1799 C C . THR A 1 219 ? 5.720 4.316 12.864 1.00 98.44 219 THR A C 1
ATOM 1801 O O . THR A 1 219 ? 6.671 5.053 12.598 1.00 98.44 219 THR A O 1
ATOM 1804 N N . HIS A 1 220 ? 5.876 3.015 13.097 1.00 98.06 220 HIS A N 1
ATOM 1805 C CA . HIS A 1 220 ? 7.132 2.307 12.875 1.00 98.06 220 HIS A CA 1
ATOM 1806 C C . HIS A 1 220 ? 6.895 1.116 11.959 1.00 98.06 220 HIS A C 1
ATOM 1808 O O . HIS A 1 220 ? 6.085 0.245 12.266 1.00 98.06 220 HIS A O 1
ATOM 1814 N N . PHE A 1 221 ? 7.637 1.035 10.858 1.00 97.69 221 PHE A N 1
ATOM 1815 C CA . PHE A 1 221 ? 7.487 -0.053 9.902 1.00 97.69 221 PHE A CA 1
ATOM 1816 C C . PHE A 1 221 ? 8.830 -0.540 9.372 1.00 97.69 221 PHE A C 1
ATOM 1818 O O . PHE A 1 221 ? 9.846 0.153 9.418 1.00 97.69 221 PHE A O 1
ATOM 1825 N N . LYS A 1 222 ? 8.811 -1.763 8.849 1.00 97.38 222 LYS A N 1
ATOM 1826 C CA . LYS A 1 222 ? 9.921 -2.379 8.132 1.00 97.38 222 LYS A CA 1
ATOM 1827 C C . LYS A 1 222 ? 9.448 -2.805 6.753 1.00 97.38 222 LYS A C 1
ATOM 1829 O O . LYS A 1 222 ? 8.382 -3.410 6.616 1.00 97.38 222 LYS A O 1
ATOM 1834 N N . ASN A 1 223 ? 10.276 -2.510 5.761 1.00 97.75 223 ASN A N 1
ATOM 1835 C CA . ASN A 1 223 ? 10.141 -3.019 4.407 1.00 97.75 223 ASN A CA 1
ATOM 1836 C C . ASN A 1 223 ? 11.042 -4.246 4.218 1.00 97.75 223 ASN A C 1
ATOM 1838 O O . ASN A 1 223 ? 12.134 -4.307 4.788 1.00 97.75 223 ASN A O 1
ATOM 1842 N N . LYS A 1 224 ? 10.578 -5.202 3.416 1.00 97.75 224 LYS A N 1
ATOM 1843 C CA . LYS A 1 224 ? 11.374 -6.326 2.932 1.00 97.75 224 LYS A CA 1
ATOM 1844 C C . LYS A 1 224 ? 10.966 -6.668 1.498 1.00 97.75 224 LYS A C 1
ATOM 1846 O O . LYS A 1 224 ? 9.782 -6.889 1.242 1.00 97.75 224 LYS A O 1
ATOM 1851 N N . VAL A 1 225 ? 11.936 -6.746 0.594 1.00 96.88 225 VAL A N 1
ATOM 1852 C CA . VAL A 1 225 ? 11.788 -7.388 -0.716 1.00 96.88 225 VAL A CA 1
ATOM 1853 C C . VAL A 1 225 ? 11.735 -8.893 -0.475 1.00 96.88 225 VAL A C 1
ATOM 1855 O O . VAL A 1 225 ? 12.582 -9.440 0.222 1.00 96.88 225 VAL A O 1
ATOM 1858 N N . LEU A 1 226 ? 10.698 -9.554 -0.973 1.00 96.44 226 LEU A N 1
ATOM 1859 C CA . LEU A 1 226 ? 10.502 -10.990 -0.779 1.00 96.44 226 LEU A CA 1
ATOM 1860 C C . LEU A 1 226 ? 11.012 -11.790 -1.971 1.00 96.44 226 LEU A C 1
ATOM 1862 O O . LEU A 1 226 ? 11.564 -12.862 -1.782 1.00 96.44 226 LEU A O 1
ATOM 1866 N N . GLU A 1 227 ? 10.804 -11.268 -3.175 1.00 95.00 227 GLU A N 1
ATOM 1867 C CA . GLU A 1 227 ? 11.127 -11.958 -4.417 1.00 95.00 227 GLU A CA 1
ATOM 1868 C C . GLU A 1 227 ? 11.427 -10.924 -5.500 1.00 95.00 227 GLU A C 1
ATOM 1870 O O . GLU A 1 227 ? 10.733 -9.904 -5.603 1.00 95.00 227 GLU A O 1
ATOM 1875 N N . LEU A 1 228 ? 12.451 -11.189 -6.303 1.00 91.25 228 LEU A N 1
ATOM 1876 C CA . LEU A 1 228 ? 12.763 -10.476 -7.536 1.00 91.25 228 LEU A CA 1
ATOM 1877 C C . LEU A 1 228 ? 12.530 -11.398 -8.742 1.00 91.25 228 LEU A C 1
ATOM 1879 O O . LEU A 1 228 ? 12.173 -12.562 -8.604 1.00 91.25 228 LEU A O 1
ATOM 1883 N N . SER A 1 229 ? 12.715 -10.875 -9.957 1.00 86.25 229 SER A N 1
ATOM 1884 C CA . SER A 1 229 ? 12.700 -11.726 -11.154 1.00 86.25 229 SER A CA 1
ATOM 1885 C C . SER A 1 229 ? 13.715 -12.866 -11.000 1.00 86.25 229 SER A C 1
ATOM 1887 O O . SER A 1 229 ? 14.861 -12.569 -10.650 1.00 86.25 229 SER A O 1
ATOM 1889 N N . PRO A 1 230 ? 13.381 -14.123 -11.347 1.00 86.12 230 PRO A N 1
ATOM 1890 C CA . PRO A 1 230 ? 14.334 -15.235 -11.301 1.00 86.12 230 PRO A CA 1
ATOM 1891 C C . PRO A 1 230 ? 15.638 -14.955 -12.064 1.00 86.12 230 PRO A C 1
ATOM 1893 O O . PRO A 1 230 ? 16.718 -15.340 -11.633 1.00 86.12 230 PRO A O 1
ATOM 1896 N N . GLU A 1 231 ? 15.556 -14.209 -13.168 1.00 83.88 231 GLU A N 1
ATOM 1897 C CA . GLU A 1 231 ? 16.709 -13.802 -13.987 1.00 83.88 231 GLU A CA 1
ATOM 1898 C C . GLU A 1 231 ? 17.704 -12.886 -13.250 1.00 83.88 231 GLU A C 1
ATOM 1900 O O . GLU A 1 231 ? 18.859 -12.774 -13.658 1.00 83.88 231 GLU A O 1
ATOM 1905 N N . LEU A 1 232 ? 17.264 -12.220 -12.176 1.00 84.94 232 LEU A N 1
ATOM 1906 C CA . LEU A 1 232 ? 18.087 -11.332 -11.353 1.00 84.94 232 LEU A CA 1
ATOM 1907 C C . LEU A 1 232 ? 18.861 -12.090 -10.265 1.00 84.94 232 LEU A C 1
ATOM 1909 O O . LEU A 1 232 ? 19.673 -11.480 -9.576 1.00 84.94 232 LEU A O 1
ATOM 1913 N N . ASN A 1 233 ? 18.634 -13.400 -10.099 1.00 88.56 233 ASN A N 1
ATOM 1914 C CA . ASN A 1 233 ? 19.301 -14.235 -9.092 1.00 88.56 233 ASN A CA 1
ATOM 1915 C C . ASN A 1 233 ? 19.300 -13.593 -7.688 1.00 88.56 233 ASN A C 1
ATOM 1917 O O . ASN A 1 233 ? 20.324 -13.547 -7.008 1.00 88.56 233 ASN A O 1
ATOM 1921 N N . GLY A 1 234 ? 18.154 -13.035 -7.286 1.00 89.38 234 GLY A N 1
ATOM 1922 C CA . GLY A 1 234 ? 17.955 -12.430 -5.969 1.00 89.38 234 GLY A CA 1
ATOM 1923 C C . GLY A 1 234 ? 18.560 -11.036 -5.763 1.00 89.38 234 GLY A C 1
ATOM 1924 O O . GLY A 1 234 ? 18.446 -10.502 -4.658 1.00 89.38 234 GLY A O 1
ATOM 1925 N N . GLN A 1 235 ? 19.157 -10.404 -6.786 1.00 91.00 235 GLN A N 1
ATOM 1926 C CA . GLN A 1 235 ? 19.758 -9.072 -6.654 1.00 91.00 235 GLN A CA 1
ATOM 1927 C C . GLN A 1 235 ? 19.602 -8.183 -7.900 1.00 91.00 235 GLN A C 1
ATOM 1929 O O . GLN A 1 235 ? 19.881 -8.579 -9.026 1.00 91.00 235 GLN A O 1
ATOM 1934 N N . LEU A 1 236 ? 19.273 -6.908 -7.685 1.00 87.19 236 LEU A N 1
ATOM 1935 C CA . LEU A 1 236 ? 19.267 -5.867 -8.713 1.00 87.19 236 LEU A CA 1
ATOM 1936 C C . LEU A 1 236 ? 19.997 -4.615 -8.221 1.00 87.19 236 LEU A C 1
ATOM 1938 O O . LEU A 1 236 ? 19.614 -4.026 -7.214 1.00 87.19 236 LEU A O 1
ATOM 1942 N N . ILE A 1 237 ? 21.006 -4.171 -8.968 1.00 88.00 237 ILE A N 1
ATOM 1943 C CA . ILE A 1 237 ? 21.657 -2.872 -8.759 1.00 88.00 237 ILE A CA 1
ATOM 1944 C C . ILE A 1 237 ? 20.989 -1.849 -9.679 1.00 88.00 237 ILE A C 1
ATOM 1946 O O . ILE A 1 237 ? 20.925 -2.053 -10.891 1.00 88.00 237 ILE A O 1
ATOM 1950 N N . ASP A 1 238 ? 20.511 -0.746 -9.107 1.00 81.31 238 ASP A N 1
ATOM 1951 C CA . ASP A 1 238 ? 19.880 0.351 -9.842 1.00 81.31 238 ASP A CA 1
ATOM 1952 C C . ASP A 1 238 ? 20.448 1.694 -9.369 1.00 81.31 238 ASP A C 1
ATOM 1954 O O . ASP A 1 238 ? 20.049 2.261 -8.346 1.00 81.31 238 ASP A O 1
ATOM 1958 N N . GLY A 1 239 ? 21.451 2.187 -10.099 1.00 84.94 239 GLY A N 1
ATOM 1959 C CA . GLY A 1 239 ? 22.182 3.399 -9.741 1.00 84.94 239 GLY A CA 1
ATOM 1960 C C . GLY A 1 239 ? 22.831 3.294 -8.357 1.00 84.94 239 GLY A C 1
ATOM 1961 O O . GLY A 1 239 ? 23.665 2.428 -8.118 1.00 84.94 239 GLY A O 1
ATOM 1962 N N . ALA A 1 240 ? 22.444 4.190 -7.448 1.00 89.38 240 ALA A N 1
ATOM 1963 C CA . ALA A 1 240 ? 22.941 4.257 -6.071 1.00 89.38 240 ALA A CA 1
ATOM 1964 C C . ALA A 1 240 ? 22.203 3.322 -5.093 1.00 89.38 240 ALA A C 1
ATOM 1966 O O . ALA A 1 240 ? 22.356 3.456 -3.876 1.00 89.38 240 ALA A O 1
ATOM 1967 N N . ARG A 1 241 ? 21.341 2.431 -5.591 1.00 90.50 241 ARG A N 1
ATOM 1968 C CA . ARG A 1 241 ? 20.534 1.511 -4.785 1.00 90.50 241 ARG A CA 1
ATOM 1969 C C . ARG A 1 241 ? 20.800 0.070 -5.174 1.00 90.50 241 ARG A C 1
ATOM 1971 O O . ARG A 1 241 ? 21.181 -0.232 -6.304 1.00 90.50 241 ARG A O 1
ATOM 1978 N N . ILE A 1 242 ? 20.538 -0.812 -4.223 1.00 92.44 242 ILE A N 1
ATOM 1979 C CA . ILE A 1 242 ? 20.516 -2.251 -4.439 1.00 92.44 242 ILE A CA 1
ATOM 1980 C C . ILE A 1 242 ? 19.231 -2.818 -3.854 1.00 92.44 242 ILE A C 1
ATOM 1982 O O . ILE A 1 242 ? 18.816 -2.458 -2.755 1.00 92.44 242 ILE A O 1
ATOM 1986 N N . TYR A 1 243 ? 18.593 -3.690 -4.617 1.00 91.94 243 TYR A N 1
ATOM 1987 C CA . TYR A 1 243 ? 17.465 -4.490 -4.183 1.00 91.94 243 TYR A CA 1
ATOM 1988 C C . TYR A 1 243 ? 17.970 -5.915 -4.026 1.00 91.94 243 TYR A C 1
ATOM 1990 O O . TYR A 1 243 ? 18.476 -6.486 -4.991 1.00 91.94 243 TYR A O 1
ATOM 1998 N N . ARG A 1 244 ? 17.850 -6.475 -2.824 1.00 95.00 244 ARG A N 1
ATOM 1999 C CA . ARG A 1 244 ? 18.120 -7.888 -2.564 1.00 95.00 244 ARG A CA 1
ATOM 2000 C C . ARG A 1 244 ? 16.913 -8.527 -1.922 1.00 95.00 244 ARG A C 1
ATOM 2002 O O . ARG A 1 244 ? 16.246 -7.895 -1.100 1.00 95.00 244 ARG A O 1
ATOM 2009 N N . GLU A 1 245 ? 16.654 -9.769 -2.294 1.00 95.56 245 GLU A N 1
ATOM 2010 C CA . GLU A 1 245 ? 15.689 -10.596 -1.580 1.00 95.56 245 GLU A CA 1
ATOM 2011 C C . GLU A 1 245 ? 16.053 -10.668 -0.094 1.00 95.56 245 GLU A C 1
ATOM 2013 O O . GLU A 1 245 ? 17.218 -10.608 0.292 1.00 95.56 245 GLU A O 1
ATOM 2018 N N . ASP A 1 246 ? 15.027 -10.713 0.750 1.00 95.88 246 ASP A N 1
ATOM 2019 C CA . ASP A 1 246 ? 15.120 -10.665 2.206 1.00 95.88 246 ASP A CA 1
ATOM 2020 C C . ASP A 1 246 ? 15.686 -9.380 2.834 1.00 95.88 246 ASP A C 1
ATOM 2022 O O . ASP A 1 246 ? 15.734 -9.278 4.068 1.00 95.88 246 ASP A O 1
ATOM 2026 N N . GLU A 1 247 ? 15.984 -8.353 2.037 1.00 96.38 247 GLU A N 1
ATOM 2027 C CA . GLU A 1 247 ? 16.486 -7.060 2.502 1.00 96.38 247 GLU A CA 1
ATOM 2028 C C . GLU A 1 247 ? 15.496 -5.906 2.257 1.00 96.38 247 GLU A C 1
ATOM 2030 O O . GLU A 1 247 ? 14.465 -6.041 1.600 1.00 96.38 247 GLU A O 1
ATOM 2035 N N . SER A 1 248 ? 15.775 -4.742 2.848 1.00 95.69 248 SER A N 1
ATOM 2036 C CA . SER A 1 248 ? 14.968 -3.531 2.651 1.00 95.69 248 SER A CA 1
ATOM 2037 C C . SER A 1 248 ? 15.169 -2.964 1.245 1.00 95.69 248 SER A C 1
ATOM 2039 O O . SER A 1 248 ? 16.301 -2.794 0.802 1.00 95.69 248 SER A O 1
ATOM 2041 N N . MET A 1 249 ? 14.091 -2.538 0.584 1.00 92.69 249 MET A N 1
ATOM 2042 C CA . MET A 1 249 ? 14.151 -1.846 -0.711 1.00 92.69 249 MET A CA 1
ATOM 2043 C C . MET A 1 249 ? 14.832 -0.467 -0.645 1.00 92.69 249 MET A C 1
ATOM 2045 O O . MET A 1 249 ? 15.073 0.163 -1.673 1.00 92.69 249 MET A O 1
ATOM 2049 N N . TYR A 1 250 ? 15.090 0.040 0.563 1.00 92.62 250 TYR A N 1
ATOM 2050 C CA . TYR A 1 250 ? 15.691 1.353 0.800 1.00 92.62 250 TYR A CA 1
ATOM 2051 C C . TYR A 1 250 ? 17.214 1.295 0.975 1.00 92.62 250 TYR A C 1
ATOM 2053 O O . TYR A 1 250 ? 17.806 2.246 1.484 1.00 92.62 250 TYR A O 1
ATOM 2061 N N . GLN A 1 251 ? 17.858 0.192 0.590 1.00 93.69 251 GLN A N 1
ATOM 2062 C CA . GLN A 1 251 ? 19.308 0.086 0.673 1.00 93.69 251 GLN A CA 1
ATOM 2063 C C . GLN A 1 251 ? 20.015 0.971 -0.356 1.00 93.69 251 GLN A C 1
ATOM 2065 O O . GLN A 1 251 ? 19.705 0.969 -1.550 1.00 93.69 251 GLN A O 1
ATOM 2070 N N . LEU A 1 252 ? 21.014 1.706 0.131 1.00 93.12 252 LEU A N 1
ATOM 2071 C CA . LEU A 1 252 ? 21.977 2.405 -0.706 1.00 93.12 252 LEU A CA 1
ATOM 2072 C C . LEU A 1 252 ? 23.155 1.480 -1.002 1.00 93.12 252 LEU A C 1
ATOM 2074 O O . LEU A 1 252 ? 23.668 0.809 -0.107 1.00 93.12 252 LEU A O 1
ATOM 2078 N N . TYR A 1 253 ? 23.601 1.493 -2.251 1.00 92.38 253 TYR A N 1
ATOM 2079 C CA . TYR A 1 253 ? 24.774 0.771 -2.716 1.00 92.38 253 TYR A CA 1
ATOM 2080 C C . TYR A 1 253 ? 25.765 1.777 -3.276 1.00 92.38 253 TYR A C 1
ATOM 2082 O O . TYR A 1 253 ? 25.667 2.217 -4.420 1.00 92.38 253 TYR A O 1
ATOM 2090 N N . LEU A 1 254 ? 26.663 2.215 -2.398 1.00 91.69 254 LEU A N 1
ATOM 2091 C CA . LEU A 1 254 ? 27.605 3.292 -2.652 1.00 91.69 254 LEU A CA 1
ATOM 2092 C C . LEU A 1 254 ? 29.011 2.855 -2.241 1.00 91.69 254 LEU A C 1
ATOM 2094 O O . LEU A 1 254 ? 29.160 2.146 -1.240 1.00 91.69 254 LEU A O 1
ATOM 2098 N N . PRO A 1 255 ? 30.051 3.318 -2.952 1.00 89.12 255 PRO A N 1
ATOM 2099 C CA . PRO A 1 255 ? 31.416 3.220 -2.463 1.00 89.12 255 PRO A CA 1
ATOM 2100 C C . PRO A 1 255 ? 31.531 3.846 -1.064 1.00 89.12 255 PRO A C 1
ATOM 2102 O O . PRO A 1 255 ? 30.956 4.903 -0.790 1.00 89.12 255 PRO A O 1
ATOM 2105 N N . LYS A 1 256 ? 32.278 3.207 -0.159 1.00 91.19 256 LYS A N 1
ATOM 2106 C CA . LYS A 1 256 ? 32.501 3.732 1.194 1.00 91.19 256 LYS A CA 1
ATOM 2107 C C . LYS A 1 256 ? 33.704 4.671 1.186 1.00 91.19 256 LYS A C 1
ATOM 2109 O O . LYS A 1 256 ? 34.839 4.211 1.100 1.00 91.19 256 LYS A O 1
ATOM 2114 N N . TYR A 1 257 ? 33.449 5.974 1.267 1.00 94.12 257 TYR A N 1
ATOM 2115 C CA . TYR A 1 257 ? 34.498 6.991 1.356 1.00 94.12 257 TYR A CA 1
ATOM 2116 C C . TYR A 1 257 ? 35.282 6.838 2.662 1.00 94.12 257 TYR A C 1
ATOM 2118 O O . TYR A 1 257 ? 34.685 6.684 3.730 1.00 94.12 257 TYR A O 1
ATOM 2126 N N . VAL A 1 258 ? 36.611 6.861 2.573 1.00 94.44 258 VAL A N 1
ATOM 2127 C CA . VAL A 1 258 ? 37.517 6.696 3.722 1.00 94.44 258 VAL A CA 1
ATOM 2128 C C . VAL A 1 258 ? 38.103 8.035 4.150 1.00 94.44 258 VAL A C 1
ATOM 2130 O O . VAL A 1 258 ? 38.243 8.286 5.344 1.00 94.44 258 VAL A O 1
ATOM 2133 N N . GLY A 1 259 ? 38.415 8.907 3.197 1.00 94.81 259 GLY A N 1
ATOM 2134 C CA . GLY A 1 259 ? 39.063 10.180 3.473 1.00 94.81 259 GLY A CA 1
ATOM 2135 C C . GLY A 1 259 ? 39.859 10.667 2.275 1.00 94.81 259 GLY A C 1
ATOM 2136 O O . GLY A 1 259 ? 39.627 10.237 1.148 1.00 94.81 259 GLY A O 1
ATOM 2137 N N . VAL A 1 260 ? 40.807 11.556 2.538 1.00 96.31 260 VAL A N 1
ATOM 2138 C CA . VAL A 1 260 ? 41.751 12.063 1.544 1.00 96.31 260 VAL A CA 1
ATOM 2139 C C . VAL A 1 260 ? 43.138 11.554 1.912 1.00 96.31 260 VAL A C 1
ATOM 2141 O O . VAL A 1 260 ? 43.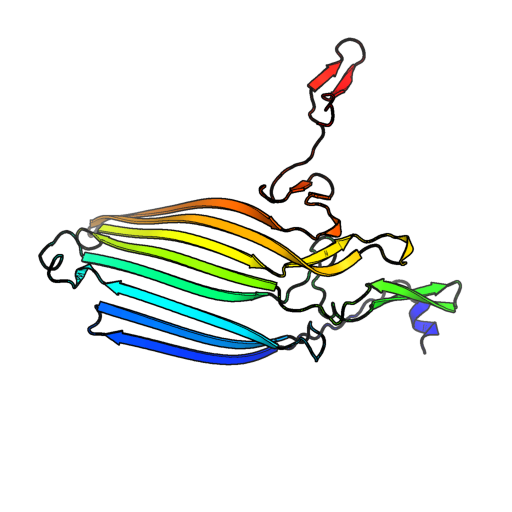494 11.546 3.091 1.00 96.31 260 VAL A O 1
ATOM 2144 N N . ASP A 1 261 ? 43.906 11.127 0.922 1.00 95.12 261 ASP A N 1
ATOM 2145 C CA . ASP A 1 261 ? 45.320 10.820 1.079 1.00 95.12 261 ASP A CA 1
ATOM 2146 C C . ASP A 1 261 ? 46.084 12.094 1.475 1.00 95.12 261 ASP A C 1
ATOM 2148 O O . ASP A 1 261 ? 46.018 13.117 0.791 1.00 95.12 261 ASP A O 1
ATOM 2152 N N . SER A 1 262 ? 46.786 12.055 2.609 1.00 95.12 262 SER A N 1
ATOM 2153 C CA . SER A 1 262 ? 47.456 13.235 3.166 1.00 95.12 262 SER A CA 1
ATOM 2154 C C . SER A 1 262 ? 48.696 13.680 2.388 1.00 95.12 262 SER A C 1
ATOM 2156 O O . SER A 1 262 ? 49.139 14.810 2.578 1.00 95.12 262 SER A O 1
ATOM 2158 N N . GLU A 1 263 ? 49.273 12.814 1.555 1.00 95.75 263 GLU A N 1
ATOM 2159 C CA . GLU A 1 263 ? 50.470 13.109 0.764 1.00 95.75 263 GLU A CA 1
ATOM 2160 C C . GLU A 1 263 ? 50.108 13.595 -0.644 1.00 95.75 263 GLU A C 1
ATOM 2162 O O . GLU A 1 263 ? 50.755 14.502 -1.168 1.00 95.75 263 GLU A O 1
ATOM 2167 N N . THR A 1 264 ? 49.060 13.027 -1.247 1.00 95.88 264 THR A N 1
ATOM 2168 C CA . THR A 1 264 ? 48.678 13.300 -2.645 1.00 95.88 264 THR A CA 1
ATOM 2169 C C . THR A 1 264 ? 47.439 14.183 -2.793 1.00 95.88 264 THR A C 1
ATOM 2171 O O . THR A 1 264 ? 47.266 14.825 -3.829 1.00 95.88 264 THR A O 1
ATOM 2174 N N . GLY A 1 265 ? 46.579 14.259 -1.773 1.00 94.75 265 GLY A N 1
ATOM 2175 C CA . GLY A 1 265 ? 45.304 14.978 -1.835 1.00 94.75 265 GLY A CA 1
ATOM 2176 C C . GLY A 1 265 ? 44.185 14.227 -2.570 1.00 94.75 265 GLY A C 1
ATOM 2177 O O . GLY A 1 265 ? 43.114 14.797 -2.791 1.00 94.75 265 GLY A O 1
ATOM 2178 N N . GLU A 1 266 ? 44.397 12.967 -2.957 1.00 95.94 266 GLU A N 1
ATOM 2179 C CA . GLU A 1 266 ? 43.402 12.156 -3.663 1.00 95.94 266 GLU A CA 1
ATOM 2180 C C . GLU A 1 266 ? 42.341 11.563 -2.722 1.00 95.94 266 GLU A C 1
ATOM 2182 O O . GLU A 1 266 ? 42.588 11.297 -1.549 1.00 95.94 266 GLU A O 1
ATOM 2187 N N . SER A 1 267 ? 41.129 11.331 -3.232 1.00 95.81 267 SER A N 1
ATOM 2188 C CA . SER A 1 267 ? 40.054 10.686 -2.462 1.00 95.81 267 SER A CA 1
ATOM 2189 C C . SER A 1 267 ? 40.278 9.179 -2.322 1.00 95.81 267 SER A C 1
ATOM 2191 O O . SER A 1 267 ? 40.415 8.474 -3.320 1.00 95.81 267 SER A O 1
ATOM 2193 N N . LEU A 1 268 ? 40.209 8.673 -1.092 1.00 94.06 268 LEU A N 1
ATOM 2194 C CA . LEU A 1 268 ? 40.353 7.260 -0.752 1.00 94.06 268 LEU A CA 1
ATOM 2195 C C . LEU A 1 268 ? 38.993 6.603 -0.495 1.00 94.06 268 LEU A C 1
ATOM 2197 O O . LEU A 1 268 ? 38.111 7.165 0.162 1.00 94.06 268 LEU A O 1
ATOM 2201 N N . TRP A 1 269 ? 38.852 5.363 -0.958 1.00 93.62 269 TRP A N 1
ATOM 2202 C CA . TRP A 1 269 ? 37.640 4.554 -0.831 1.00 93.62 269 TRP A CA 1
ATOM 2203 C C . TRP A 1 269 ? 37.990 3.168 -0.294 1.00 93.62 269 TRP A C 1
ATOM 2205 O O . TRP A 1 269 ? 39.066 2.641 -0.569 1.00 93.62 269 TRP A O 1
ATOM 2215 N N . ALA A 1 270 ? 37.093 2.573 0.493 1.00 90.50 270 ALA A N 1
ATOM 2216 C CA . ALA A 1 270 ? 37.335 1.264 1.079 1.00 90.50 270 ALA A CA 1
ATOM 2217 C C . ALA A 1 270 ? 37.336 0.189 -0.016 1.00 90.50 270 ALA A C 1
ATOM 2219 O O . ALA A 1 270 ? 36.400 0.112 -0.814 1.00 90.50 270 ALA A O 1
ATOM 2220 N N . LEU A 1 271 ? 38.360 -0.665 -0.014 1.00 84.00 271 LEU A N 1
ATOM 2221 C CA . LEU A 1 271 ? 38.360 -1.896 -0.798 1.00 84.00 271 LEU A CA 1
ATOM 2222 C C . LEU A 1 271 ? 37.287 -2.825 -0.232 1.00 84.00 271 LEU A C 1
ATOM 2224 O O . LEU A 1 271 ? 37.330 -3.194 0.941 1.00 84.00 271 LEU A O 1
ATOM 2228 N N . VAL A 1 272 ? 36.321 -3.189 -1.068 1.00 73.56 272 VAL A N 1
ATOM 2229 C CA . VAL A 1 272 ? 35.344 -4.226 -0.747 1.00 73.56 272 VAL A CA 1
ATOM 2230 C C . VAL A 1 272 ? 35.850 -5.496 -1.416 1.00 73.56 272 VAL A C 1
ATOM 2232 O O . VAL A 1 272 ? 35.787 -5.612 -2.638 1.00 73.56 272 VAL A O 1
ATOM 2235 N N . THR A 1 273 ? 36.423 -6.422 -0.649 1.00 57.72 273 THR A N 1
ATOM 2236 C CA . THR A 1 273 ? 36.608 -7.792 -1.139 1.00 57.72 273 THR A CA 1
ATOM 2237 C C . THR A 1 273 ? 35.220 -8.396 -1.349 1.00 57.72 273 THR A C 1
ATOM 2239 O O . THR A 1 273 ? 34.420 -8.339 -0.415 1.00 57.72 273 THR A O 1
ATOM 2242 N N . PRO A 1 274 ? 34.895 -8.911 -2.547 1.00 54.59 274 PRO A N 1
ATOM 2243 C CA . PRO A 1 274 ? 33.670 -9.676 -2.737 1.00 54.59 274 PRO A CA 1
ATOM 2244 C C . PRO A 1 274 ? 33.739 -10.931 -1.860 1.00 54.59 274 PRO A C 1
ATOM 2246 O O . PRO A 1 274 ? 34.747 -11.639 -1.922 1.00 54.59 274 PRO A O 1
ATOM 2249 N N . ASP A 1 275 ? 32.707 -11.160 -1.048 1.00 46.94 275 ASP A N 1
ATOM 2250 C CA . ASP A 1 275 ? 32.460 -12.457 -0.403 1.00 46.94 275 ASP A CA 1
ATOM 2251 C C . ASP A 1 275 ? 32.013 -13.500 -1.443 1.00 46.94 275 ASP A C 1
ATOM 2253 O O . ASP A 1 275 ? 31.294 -13.113 -2.400 1.00 46.94 275 ASP A O 1
#

Secondary structure (DSSP, 8-state):
-GGGTSS-SS---------EEEEEEEEEEEETTTEEEEEEEEEEEETTS-GGG-EEEEEEEEEEEEGGGSTTTTT-TTEEEEEEEEEEEEEEE---BPTTSSSB-S-TTS-EEEEEEETTEEEEEEEE---TT---EEEEEEEEEEEEEETTTTEEEEEEEEEEEEES-EEEEE--GGGS-SEEEEE--EEEEEEEEEEEEEEEEEETTEEEEEEEEEEEEEEEEEE--GGGTTEEEETTEEEETTS-TT-B----EEEE-TTT-PEEE------

Sequence (275 aa):
ELGNGIMNQSNNSYSRNYATEGWLFRAQYDYDGRYFVSASFRRDASSCFHPDNRWGNFWSVGAGWLLSKEKFLENQSWIDMLKFKISYGLQGNDNLMFQGGLYRNYYPYQDQYTLANSNGDFSTSLYYKGNKEITWETSHSFNTGFDFAFWGGKLGGSVEYFSRKTTDMLYFKPVAASMGYSRFPENVGSMVNRGVELDLYSNIIENKNFSWNVNFNLTHFKNKVLELSPELNGQLIDGARIYREDESMYQLYLPKYVGVDSETGESLWALVTPD

InterPro domains:
  IPR036942 TonB-dependent receptor-like, beta-barrel domain superfamily [G3DSA:2.40.170.20] (2-260)
  IPR039426 TonB-dependent receptor-like [PS52016] (1-275)

Solvent-accessible surface area (backbone atoms only — not comparable to full-atom values): 15158 Å² total; per-residue (Å²): 123,69,65,66,65,54,72,55,94,84,81,89,83,86,86,83,82,83,55,72,51,72,50,80,50,78,51,76,47,72,50,91,86,32,41,35,41,38,39,37,42,34,42,40,31,38,60,40,27,28,88,93,38,22,69,46,80,32,39,34,42,34,44,36,37,36,49,41,77,33,84,92,37,61,82,41,84,56,52,67,37,35,29,42,38,39,37,42,33,44,44,76,44,77,82,36,56,41,91,89,69,82,45,76,45,58,52,49,30,44,71,39,66,43,82,41,58,56,95,79,38,88,40,74,44,84,71,40,59,37,22,57,83,29,51,61,16,38,36,40,38,37,39,37,36,39,41,39,24,26,61,85,58,32,38,30,38,35,44,35,40,40,40,38,37,37,35,37,30,70,38,72,44,78,46,66,59,90,75,77,46,52,50,40,49,38,56,47,28,29,34,36,43,36,34,42,40,39,40,41,38,30,49,78,39,84,51,101,88,50,73,43,75,49,77,50,77,49,77,52,72,48,57,29,26,66,39,53,48,76,92,45,74,46,46,47,79,57,84,60,26,36,41,36,47,79,30,42,72,82,38,73,47,71,86,49,78,71,50,62,40,92,88,81,68,46,83,39,63,61,85,76,78,84,129

Foldseek 3Di:
DVLVVAVDDDDDDDDDDKDKDKDKDKDWDDDPVFKIKIKMKMWMFILQAAPVAGTDIKMKIKMKGWCCPDPVNVPPQFWPTKMKIKMKIKDWDSWAADPPNPDTDSHQQDFDWDWHDDPSDTDIAGPHDHNNPQHTWMKIKIKIWMWTAGDVRQKTWIKMKMKIKIFQDFDFDADDCVVVDGTHTGRWFMKMKIWMKIWMKGFPDDDPVDTDIDIDIDIDIAMFGAGGPVVCVQWDDDPQFIGGHGHGRPHGDDFAWDQADPPPRHTDTDDDDDD